Protein 4XIN (pdb70)

Organism: Mycobacterium avium (strain 104) (NCBI:txid243243)

Structure (mmCIF, N/CA/C/O backbone):
data_4XIN
#
_entry.id   4XIN
#
_cell.length_a   32.030
_cell.length_b   37.630
_cell.length_c   41.960
_cell.angle_alpha   110.120
_cell.angle_beta   95.970
_cell.angle_gamma   97.080
#
_symmetry.space_group_name_H-M   'P 1'
#
loop_
_entity.id
_entity.type
_entity.pdbx_description
1 polymer 'LpqH orthologue'
2 non-polymer 'SODIUM ION'
3 water water
#
loop_
_atom_site.group_PDB
_atom_site.id
_atom_site.type_symbol
_atom_site.label_atom_id
_atom_site.label_alt_id
_atom_site.label_comp_id
_atom_site.label_asym_id
_atom_site.label_entity_id
_atom_site.label_seq_id
_atom_site.pdbx_PDB_ins_code
_atom_site.Cartn_x
_atom_site.Cartn_y
_atom_site.Cartn_z
_atom_site.occupancy
_atom_site.B_iso_or_equiv
_atom_site.auth_seq_id
_atom_site.auth_comp_id
_atom_site.auth_asym_id
_atom_site.auth_atom_id
_atom_site.pdbx_PDB_model_num
ATOM 1 N N . ALA A 1 13 ? 1.719 -3.244 39.862 1.00 53.79 13 ALA A N 1
ATOM 2 C CA . ALA A 1 13 ? 1.508 -3.207 38.419 1.00 49.58 13 ALA A CA 1
ATOM 3 C C . ALA A 1 13 ? 0.795 -4.466 37.926 1.00 48.29 13 ALA A C 1
ATOM 4 O O . ALA A 1 13 ? 0.612 -4.655 36.723 1.00 48.39 13 ALA A O 1
ATOM 6 N N . GLN A 1 14 ? 0.397 -5.319 38.868 1.00 46.21 14 GLN A N 1
ATOM 7 C CA . GLN A 1 14 ? -0.390 -6.512 38.570 1.00 46.15 14 GLN A CA 1
ATOM 8 C C . GLN A 1 14 ? -1.878 -6.199 38.658 1.00 42.50 14 GLN A C 1
ATOM 9 O O . GLN A 1 14 ? -2.653 -6.612 37.800 1.00 45.26 14 GLN A O 1
ATOM 11 N N . LEU A 1 15 ? -2.273 -5.474 39.702 1.00 39.14 15 LEU A N 1
ATOM 12 C CA . LEU A 1 15 ? -3.648 -4.998 39.817 1.00 34.76 15 LEU A CA 1
ATOM 13 C C . LEU A 1 15 ? -3.964 -4.081 38.646 1.00 29.07 15 LEU A C 1
ATOM 14 O O . LEU A 1 15 ? -3.082 -3.405 38.144 1.00 27.83 15 LEU A O 1
ATOM 19 N N . SER A 1 16 ? -5.217 -4.034 38.210 1.00 26.63 16 SER A N 1
ATOM 20 C CA A SER A 1 16 ? -5.601 -3.144 37.118 0.63 24.87 16 SER A CA 1
ATOM 21 C CA B SER A 1 16 ? -5.561 -3.151 37.105 0.37 24.86 16 SER A CA 1
ATOM 22 C C . SER A 1 16 ? -5.353 -1.692 37.494 1.00 24.04 16 SER A C 1
ATOM 23 O O . SER A 1 16 ? -5.450 -1.324 38.662 1.00 27.35 16 SER A O 1
ATOM 28 N N . SER A 1 17 ? -5.028 -0.879 36.503 1.00 22.86 17 SER A N 1
ATOM 29 C CA A SER 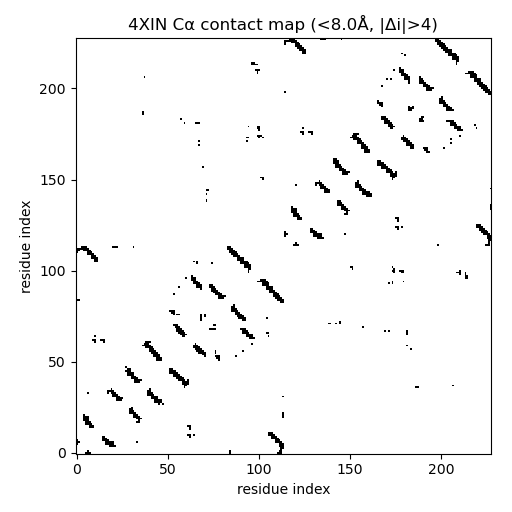A 1 17 ? -4.764 0.545 36.699 0.54 23.05 17 SER A CA 1
ATOM 30 C CA B SER A 1 17 ? -4.792 0.544 36.717 0.46 22.83 17 SER A CA 1
ATOM 31 C C . SER A 1 17 ? -3.784 0.812 37.836 1.00 24.36 17 SER A C 1
ATOM 32 O O . SER A 1 17 ? -4.017 1.648 38.721 1.00 26.07 17 SER A O 1
ATOM 37 N N . THR A 1 18 ? -2.661 0.102 37.796 1.00 16.92 18 THR A N 1
ATOM 38 C CA . THR A 1 18 ? -1.562 0.399 38.697 1.00 18.83 18 THR A CA 1
ATOM 39 C C . THR A 1 18 ? -0.269 0.291 37.918 1.00 15.44 18 THR A C 1
ATOM 40 O O . THR A 1 18 ? -0.205 -0.271 36.812 1.00 16.11 18 THR A O 1
ATOM 44 N N . ALA A 1 19 ? 0.781 0.863 38.498 1.00 14.81 19 ALA A N 1
ATOM 45 C CA . ALA A 1 19 ? 2.061 0.916 37.817 1.00 14.80 19 ALA A CA 1
ATOM 46 C C . ALA A 1 19 ? 3.180 1.009 38.817 1.00 16.09 19 ALA A C 1
ATOM 47 O O . ALA A 1 19 ? 3.014 1.526 39.911 1.00 16.75 19 ALA A O 1
ATOM 49 N N . SER A 1 20 ? 4.336 0.509 38.413 1.00 15.91 20 SER A N 1
ATOM 50 C CA A SER A 1 20 ? 5.572 0.768 39.141 0.56 17.69 20 SER A CA 1
ATOM 51 C CA B SER A 1 20 ? 5.579 0.756 39.132 0.44 17.71 20 SER A CA 1
ATOM 52 C C . SER A 1 20 ? 6.558 1.366 38.157 1.00 17.41 20 SER A C 1
ATOM 53 O O . SER A 1 20 ? 6.645 0.921 37.011 1.00 17.55 20 SER A O 1
ATOM 58 N N . VAL A 1 21 ? 7.269 2.405 38.587 1.00 14.02 21 VAL A N 1
ATOM 59 C CA . VAL A 1 21 ? 8.288 3.016 37.755 1.00 13.11 21 VAL A CA 1
ATOM 60 C C . VAL A 1 21 ? 9.581 3.012 38.545 1.00 16.67 21 VAL A C 1
ATOM 61 O O . VAL A 1 21 ? 9.632 3.509 39.685 1.00 16.54 21 VAL A O 1
ATOM 65 N N . THR A 1 22 ? 10.612 2.416 37.954 1.00 15.40 22 THR A N 1
ATOM 66 C CA . THR A 1 22 ? 11.966 2.387 38.509 1.00 15.20 22 THR A CA 1
ATOM 67 C C . THR A 1 22 ? 12.897 3.243 37.671 1.00 15.04 22 THR A C 1
ATOM 68 O O . THR A 1 22 ? 12.918 3.149 36.446 1.00 14.11 22 THR A O 1
ATOM 72 N N . VAL A 1 23 ? 13.631 4.130 38.322 1.00 15.03 23 VAL A N 1
ATOM 73 C CA . VAL A 1 23 ? 14.589 4.972 37.643 1.00 14.49 23 VAL A CA 1
ATOM 74 C C . VAL A 1 23 ? 15.912 4.879 38.385 1.00 18.84 23 VAL A C 1
ATOM 75 O O . VAL A 1 23 ? 15.980 5.194 39.575 1.00 17.60 23 VAL A O 1
ATOM 79 N N . ASP A 1 24 ? 16.961 4.445 37.690 1.00 16.05 24 ASP A N 1
ATOM 80 C CA . ASP A 1 24 ? 18.259 4.208 38.327 1.00 17.82 24 ASP A CA 1
ATOM 81 C C . ASP A 1 24 ? 18.126 3.508 39.692 1.00 20.21 24 ASP A C 1
ATOM 82 O O . ASP A 1 24 ? 18.731 3.914 40.692 1.00 21.69 24 ASP A O 1
ATOM 87 N N . GLY A 1 25 ? 17.303 2.465 39.730 1.00 19.92 25 GLY A N 1
ATOM 88 C CA . GLY A 1 25 ? 17.189 1.630 40.911 1.00 24.12 25 GLY A CA 1
ATOM 89 C C . GLY A 1 25 ? 16.227 2.111 41.985 1.00 25.71 25 GLY A C 1
ATOM 90 O O . GLY A 1 25 ? 16.044 1.444 43.008 1.00 31.37 25 GLY A O 1
ATOM 91 N N . LYS A 1 26 ? 15.617 3.270 41.777 1.00 21.44 26 LYS A N 1
ATOM 92 C CA . LYS A 1 26 ? 14.661 3.801 42.754 1.00 24.16 26 LYS A CA 1
ATOM 93 C C . LYS A 1 26 ? 13.226 3.673 42.250 1.00 21.10 26 LYS A C 1
ATOM 94 O O . LYS A 1 26 ? 12.921 4.112 41.136 1.00 19.21 26 LYS A O 1
ATOM 100 N N . ASP A 1 27 ? 12.340 3.093 43.060 1.00 22.68 27 ASP A N 1
ATOM 101 C CA . ASP A 1 27 ? 10.967 2.822 42.632 1.00 22.16 27 ASP A CA 1
ATOM 102 C C . ASP A 1 27 ? 9.917 3.781 43.183 1.00 24.06 27 ASP A C 1
ATOM 103 O O . ASP A 1 27 ? 10.011 4.245 44.323 1.00 25.35 27 ASP A O 1
ATOM 108 N N . ARG A 1 28 ? 8.909 4.047 42.351 1.00 20.47 28 ARG A N 1
ATOM 109 C CA . ARG A 1 28 ? 7.649 4.669 42.759 1.00 21.52 28 ARG A CA 1
ATOM 110 C C . ARG A 1 28 ? 6.492 3.771 42.304 1.00 18.76 28 ARG A C 1
ATOM 111 O O . ARG A 1 28 ? 6.508 3.268 41.174 1.00 17.39 28 ARG A O 1
ATOM 119 N N . ASN A 1 29 ? 5.511 3.562 43.175 1.00 24.37 29 ASN A N 1
ATOM 120 C CA . ASN A 1 29 ? 4.279 2.847 42.856 1.00 19.93 29 ASN A CA 1
ATOM 121 C C . ASN A 1 29 ? 3.132 3.819 42.680 1.00 19.97 29 ASN A C 1
ATOM 122 O O . ASN A 1 29 ? 3.070 4.844 43.385 1.00 24.14 29 ASN A O 1
ATOM 127 N N . PHE A 1 30 ? 2.243 3.510 41.747 1.00 20.21 30 PHE A N 1
ATOM 128 C CA . PHE A 1 30 ? 1.110 4.361 41.401 1.00 19.33 30 PHE A CA 1
ATOM 129 C C . PHE A 1 30 ? -0.190 3.591 41.351 1.00 19.53 30 PHE A C 1
ATOM 130 O O . PHE A 1 30 ? -0.254 2.524 40.738 1.00 19.23 30 PHE A O 1
ATOM 138 N N . HIS A 1 31 ? -1.230 4.175 41.937 1.00 25.29 31 HIS A N 1
ATOM 139 C CA . HIS A 1 31 ? -2.592 3.695 41.767 1.00 26.20 31 HIS A CA 1
ATOM 140 C C . HIS A 1 31 ? -3.346 4.583 40.785 1.00 27.36 31 HIS A C 1
ATOM 141 O O . HIS A 1 31 ? -4.516 4.340 40.487 1.00 33.66 31 HIS A O 1
ATOM 148 N N . ILE A 1 32 ? -2.678 5.618 40.295 1.00 24.44 32 ILE A N 1
ATOM 149 C CA . ILE A 1 32 ? -3.301 6.568 39.381 1.00 24.64 32 ILE A CA 1
ATOM 150 C C . ILE A 1 32 ? -2.720 6.333 37.988 1.00 22.46 32 ILE A C 1
ATOM 151 O O . ILE A 1 32 ? -1.567 6.681 37.699 1.00 21.28 32 ILE A O 1
ATOM 156 N N . VAL A 1 33 ? -3.524 5.697 37.142 1.00 23.42 33 VAL A N 1
ATOM 157 C CA . VAL A 1 33 ? -3.127 5.300 35.795 1.00 21.18 33 VAL A CA 1
ATOM 158 C C . VAL A 1 33 ? -4.317 5.491 34.868 1.00 22.51 33 VAL A C 1
ATOM 159 O O . VAL A 1 33 ? -5.425 5.044 35.186 1.00 24.17 33 VAL A O 1
ATOM 163 N N . THR A 1 34 ? -4.099 6.140 33.731 1.00 22.42 34 THR A N 1
ATOM 164 C CA . THR A 1 34 ? -5.125 6.247 32.702 1.00 24.04 34 THR A CA 1
ATOM 165 C C . THR A 1 34 ? -4.528 5.921 31.338 1.00 23.44 34 THR A C 1
ATOM 166 O O . THR A 1 34 ? -3.506 6.487 30.944 1.00 22.79 34 THR A O 1
ATOM 170 N N . CYS A 1 35 ? -5.128 4.970 30.636 1.00 24.35 35 CYS A N 1
ATOM 171 C CA . CYS A 1 35 ? -4.745 4.661 29.267 1.00 24.54 35 CYS A CA 1
ATOM 172 C C . CYS A 1 35 ? -5.793 5.159 28.305 1.00 27.10 35 CYS A C 1
ATOM 173 O O . CYS A 1 35 ? -6.994 5.034 28.561 1.00 28.78 35 CYS A O 1
ATOM 176 N N . ARG A 1 36 ? -5.360 5.735 27.195 1.00 28.05 36 ARG A N 1
ATOM 177 C CA . ARG A 1 36 ? -6.312 6.256 26.215 1.00 31.12 36 ARG A CA 1
ATOM 178 C C . ARG A 1 36 ? -5.908 5.779 24.830 1.00 32.38 36 ARG A C 1
ATOM 179 O O . ARG A 1 36 ? -4.752 5.416 24.602 1.00 31.11 36 ARG A O 1
ATOM 187 N N . GLN A 1 37 ? -6.861 5.769 23.912 1.00 35.54 37 GLN A N 1
ATOM 188 C CA . GLN A 1 37 ? -6.583 5.440 22.526 1.00 37.59 37 GLN A CA 1
ATOM 189 C C . GLN A 1 37 ? -6.693 6.690 21.659 1.00 47.30 37 GLN A C 1
ATOM 190 O O . GLN A 1 37 ? -7.759 6.997 21.138 1.00 52.13 37 GLN A O 1
ATOM 196 N N . LEU A 1 38 ? -5.593 7.424 21.535 1.00 48.66 38 LEU A N 1
ATOM 197 C CA . LEU A 1 38 ? -5.526 8.560 20.626 1.00 56.06 38 LEU A CA 1
ATOM 198 C C . LEU A 1 38 ? -4.904 8.095 19.317 1.00 63.08 38 LEU A C 1
ATOM 199 O O . LEU A 1 38 ? -3.690 8.210 19.136 1.00 63.53 38 LEU A O 1
ATOM 201 N N . GLU A 1 39 ? -5.742 7.558 18.427 1.00 58.12 39 GLU A N 1
ATOM 202 C CA . GLU A 1 39 ? -5.298 6.919 17.185 1.00 60.40 39 GLU A CA 1
ATOM 203 C C . GLU A 1 39 ? -4.195 7.707 16.487 1.00 60.21 39 GLU A C 1
ATOM 204 O O . GLU A 1 39 ? -4.279 8.931 16.382 1.00 63.65 39 GLU A O 1
ATOM 206 N N . TRP A 1 40 ? -3.159 7.010 16.020 1.00 54.98 40 TRP A N 1
ATOM 207 C CA . TRP A 1 40 ? -3.085 5.551 16.085 1.00 49.95 40 TRP A CA 1
ATOM 208 C C . TRP A 1 40 ? -2.239 5.045 17.256 1.00 44.06 40 TRP A C 1
ATOM 209 O O . TRP A 1 40 ? -1.675 3.946 17.196 1.00 42.86 40 TRP A O 1
ATOM 211 N N . ARG A 1 41 ? -2.164 5.839 18.320 1.00 38.98 41 ARG A N 1
ATOM 212 C CA . ARG A 1 41 ? -1.303 5.517 19.445 1.00 34.77 41 ARG A CA 1
ATOM 213 C C . ARG A 1 41 ? -2.092 5.154 20.698 1.00 32.54 41 ARG A C 1
ATOM 214 O O . ARG A 1 41 ? -3.204 5.646 20.911 1.00 33.36 41 ARG A O 1
ATOM 216 N N . ARG A 1 42 ? -1.512 4.275 21.508 1.00 26.74 42 ARG A N 1
ATOM 217 C CA . ARG A 1 42 ? -1.984 4.019 22.854 1.00 25.47 42 ARG A CA 1
ATOM 218 C C . ARG A 1 42 ? -1.183 4.913 23.796 1.00 23.31 42 ARG A C 1
ATOM 219 O O . ARG A 1 42 ? 0.052 4.853 23.813 1.00 21.71 42 ARG A O 1
ATOM 227 N N . MET A 1 43 ? -1.879 5.752 24.552 1.00 23.56 43 MET A N 1
ATOM 228 C CA . MET A 1 43 ? -1.239 6.687 25.461 1.00 21.91 43 MET A CA 1
ATOM 229 C C . MET A 1 43 ? -1.438 6.219 26.885 1.00 20.80 43 MET A C 1
ATOM 230 O O . MET A 1 43 ? -2.579 6.033 27.321 1.00 22.84 43 MET A O 1
ATOM 235 N N . ILE A 1 44 ? -0.339 6.007 27.592 1.00 18.61 44 ILE A N 1
ATOM 236 C CA . ILE A 1 44 ? -0.376 5.562 28.969 1.00 17.72 44 ILE A CA 1
ATOM 237 C C . ILE A 1 44 ? 0.090 6.703 29.855 1.00 16.73 44 ILE A C 1
ATOM 238 O O . ILE A 1 44 ? 1.245 7.141 29.736 1.00 15.25 44 ILE A O 1
ATOM 243 N N . ASP A 1 45 ? -0.791 7.196 30.718 1.00 17.84 45 ASP A N 1
ATOM 244 C CA . ASP A 1 45 ? -0.461 8.293 31.613 1.00 17.34 45 ASP A CA 1
ATOM 245 C C . ASP A 1 45 ? -0.425 7.797 33.042 1.00 17.90 45 ASP A C 1
ATOM 246 O O . ASP A 1 45 ? -1.440 7.371 33.586 1.00 18.91 45 ASP A O 1
ATOM 251 N N . ILE A 1 46 ? 0.739 7.843 33.656 1.00 15.08 46 ILE A N 1
ATOM 252 C CA . ILE A 1 46 ? 0.924 7.343 35.020 1.00 14.85 46 ILE A CA 1
ATOM 253 C C . ILE A 1 46 ? 1.136 8.509 35.949 1.00 16.18 46 ILE A C 1
ATOM 254 O O . ILE A 1 46 ? 1.955 9.375 35.668 1.00 15.14 46 ILE A O 1
ATOM 259 N N . GLY A 1 47 ? 0.427 8.555 37.065 1.00 17.07 47 GLY A N 1
ATOM 260 C CA . GLY A 1 47 ? 0.568 9.685 37.960 1.00 18.02 47 GLY A CA 1
ATOM 261 C C . GLY A 1 47 ? -0.105 10.969 37.479 1.00 20.27 47 GLY A C 1
ATOM 262 O O . GLY A 1 47 ? -1.224 10.961 36.962 1.00 23.77 47 GLY A O 1
ATOM 263 N N . ALA A 1 48 ? 0.590 12.087 37.672 1.00 21.32 48 ALA A N 1
ATOM 264 C CA . ALA A 1 48 ? 0.078 13.415 37.345 1.00 27.23 48 ALA A CA 1
ATOM 265 C C . ALA A 1 48 ? 1.071 14.164 36.454 1.00 22.07 48 ALA A C 1
ATOM 266 O O . ALA A 1 48 ? 2.235 13.751 36.325 1.00 21.96 48 ALA A O 1
ATOM 268 N N . ASP A 1 49 ? 0.619 15.268 35.857 1.00 26.55 49 ASP A N 1
ATOM 269 C CA . ASP A 1 49 ? 1.485 16.103 35.012 1.00 28.52 49 ASP A CA 1
ATOM 270 C C . ASP A 1 49 ? 2.718 16.556 35.778 1.00 27.30 49 ASP A C 1
ATOM 271 O O . ASP A 1 49 ? 3.821 16.608 35.225 1.00 28.49 49 ASP A O 1
ATOM 276 N N . PHE A 1 50 ? 2.517 16.855 37.057 1.00 24.17 50 PHE A N 1
ATOM 277 C CA . PHE A 1 50 ? 3.574 17.375 37.925 1.00 24.09 50 PHE A CA 1
ATOM 278 C C . PHE A 1 50 ? 4.611 16.311 38.275 1.00 21.78 50 PHE A C 1
ATOM 279 O O . PHE A 1 50 ? 5.787 16.625 38.497 1.00 23.65 50 PHE A O 1
ATOM 287 N N . SER A 1 51 ? 4.160 15.064 38.346 1.00 20.58 51 SER A N 1
ATOM 288 C CA . SER A 1 51 ? 4.993 13.941 38.763 1.00 19.05 51 SER A CA 1
ATOM 289 C C . SER A 1 51 ? 4.385 12.640 38.259 1.00 17.94 51 SER A C 1
ATOM 290 O O . SER A 1 51 ? 3.365 12.165 38.765 1.00 18.88 51 SER A O 1
ATOM 293 N N . GLY A 1 52 ? 5.021 12.064 37.251 1.00 16.31 52 GLY A N 1
ATOM 294 C CA . GLY A 1 52 ? 4.454 10.893 36.610 1.00 15.38 52 GLY A CA 1
ATOM 295 C C . GLY A 1 52 ? 5.240 10.512 35.382 1.00 13.92 52 GLY A C 1
ATOM 296 O O . GLY A 1 52 ? 6.369 10.986 35.173 1.00 13.70 52 GLY A O 1
ATOM 297 N N . ALA A 1 53 ? 4.654 9.656 34.566 1.00 13.30 53 ALA A N 1
ATOM 298 C CA . ALA A 1 53 ? 5.272 9.232 33.308 1.00 12.50 53 ALA A CA 1
ATOM 299 C C . ALA A 1 53 ? 4.217 9.075 32.245 1.00 15.32 53 ALA A C 1
ATOM 300 O O . ALA A 1 53 ? 3.123 8.579 32.521 1.00 16.49 53 ALA A O 1
ATOM 302 N N . LYS A 1 54 ? 4.541 9.489 31.034 1.00 12.81 54 LYS A N 1
ATOM 303 C CA . LYS A 1 54 ? 3.659 9.377 29.889 1.00 13.89 54 LYS A CA 1
ATOM 304 C C . LYS A 1 54 ? 4.369 8.603 28.804 1.00 13.37 54 LYS A C 1
ATOM 305 O O . LYS A 1 54 ? 5.464 8.977 28.405 1.00 13.67 54 LYS A O 1
ATOM 311 N N . VAL A 1 55 ? 3.738 7.537 28.336 1.00 13.05 55 VAL A N 1
ATOM 312 C CA . VAL A 1 55 ? 4.279 6.660 27.298 1.00 14.80 55 VAL A CA 1
ATOM 313 C C . VAL A 1 55 ? 3.326 6.610 26.114 1.00 15.13 55 VAL A C 1
ATOM 314 O O . VAL A 1 55 ? 2.126 6.490 26.306 1.00 16.99 55 VAL A O 1
ATOM 318 N N . ALA A 1 56 ? 3.845 6.744 24.902 1.00 13.97 56 ALA A N 1
ATOM 319 C CA . ALA A 1 56 ? 3.080 6.586 23.675 1.00 17.94 56 ALA A CA 1
ATOM 320 C C . ALA A 1 56 ? 3.562 5.327 22.981 1.00 17.17 56 ALA A C 1
ATOM 321 O O . ALA A 1 56 ? 4.764 5.168 22.730 1.00 17.12 56 ALA A O 1
ATOM 323 N N . VAL A 1 57 ? 2.619 4.432 22.698 1.00 16.61 57 VAL A N 1
ATOM 324 C CA . VAL A 1 57 ? 2.895 3.143 22.102 1.00 18.78 57 VAL A CA 1
ATOM 325 C C . VAL A 1 57 ? 2.179 3.016 20.764 1.00 18.81 57 VAL A C 1
ATOM 326 O O . VAL A 1 57 ? 1.003 3.360 20.641 1.00 19.26 57 VAL A O 1
ATOM 330 N N . ASP A 1 58 ? 2.893 2.522 19.758 1.00 22.95 58 ASP A N 1
ATOM 331 C CA . ASP A 1 58 ? 2.271 2.162 18.489 1.00 25.40 58 ASP A CA 1
ATOM 332 C C . ASP A 1 58 ? 1.992 0.673 18.545 1.00 21.09 58 ASP A C 1
ATOM 333 O O . ASP A 1 58 ? 2.897 -0.148 18.391 1.00 24.47 58 ASP A O 1
ATOM 338 N N . GLU A 1 59 ? 0.748 0.324 18.840 1.00 28.59 59 GLU A N 1
ATOM 339 C CA . GLU A 1 59 ? 0.382 -1.080 18.989 1.00 32.93 59 GLU A CA 1
ATOM 340 C C . GLU A 1 59 ? 0.205 -1.790 17.664 1.00 39.95 59 GLU A C 1
ATOM 341 O O . GLU A 1 59 ? 0.131 -3.017 17.631 1.00 40.77 59 GLU A O 1
ATOM 347 N N . ASN A 1 60 ? 0.132 -1.038 16.571 1.00 37.68 60 ASN A N 1
ATOM 348 C CA A ASN A 1 60 ? -0.140 -1.629 15.273 0.60 40.44 60 ASN A CA 1
ATOM 349 C CA B ASN A 1 60 ? -0.142 -1.664 15.280 0.40 40.52 60 ASN A CA 1
ATOM 350 C C . ASN A 1 60 ? 1.136 -2.040 14.536 1.00 40.23 60 ASN A C 1
ATOM 351 O O . ASN A 1 60 ? 1.082 -2.614 13.439 1.00 43.99 60 ASN A O 1
ATOM 360 N N . ALA A 1 61 ? 2.278 -1.745 15.148 1.00 40.12 61 ALA A N 1
ATOM 361 C CA . ALA A 1 61 ? 3.566 -2.199 14.644 1.00 38.22 61 ALA A CA 1
ATOM 362 C C . ALA A 1 61 ? 3.844 -3.593 15.202 1.00 36.31 61 ALA A C 1
ATOM 363 O O . ALA A 1 61 ? 3.363 -3.939 16.288 1.00 37.44 61 ALA A O 1
ATOM 365 N N . GLN A 1 62 ? 4.617 -4.391 14.471 1.00 37.86 62 GLN A N 1
ATOM 366 C CA . GLN A 1 62 ? 4.960 -5.738 14.918 1.00 40.08 62 GLN A CA 1
ATOM 367 C C . GLN A 1 62 ? 6.475 -5.965 14.873 1.00 39.70 62 GLN A C 1
ATOM 368 O O . GLN A 1 62 ? 7.063 -6.008 13.799 1.00 39.47 62 GLN A O 1
ATOM 370 N N . PRO A 1 63 ? 7.116 -6.110 16.042 1.00 38.20 63 PRO A N 1
ATOM 371 C CA . PRO A 1 63 ? 6.540 -6.025 17.387 1.00 36.61 63 PRO A CA 1
ATOM 372 C C . PRO A 1 63 ? 6.166 -4.580 17.725 1.00 33.09 63 PRO A C 1
ATOM 373 O O . PRO A 1 63 ? 6.695 -3.670 17.079 1.00 33.85 63 PRO A O 1
ATOM 377 N N . PRO A 1 64 ? 5.278 -4.368 18.719 1.00 31.24 64 PRO A N 1
ATOM 378 C CA . PRO A 1 64 ? 4.850 -3.009 19.084 1.00 30.68 64 PRO A CA 1
ATOM 379 C C . PRO A 1 64 ? 6.029 -2.112 19.413 1.00 30.56 64 PRO A C 1
ATOM 380 O O . PRO A 1 64 ? 7.048 -2.596 19.914 1.00 27.70 64 PRO A O 1
ATOM 384 N N . VAL A 1 65 ? 5.883 -0.817 19.153 1.00 24.15 65 VAL A N 1
ATOM 385 C CA . VAL A 1 65 ? 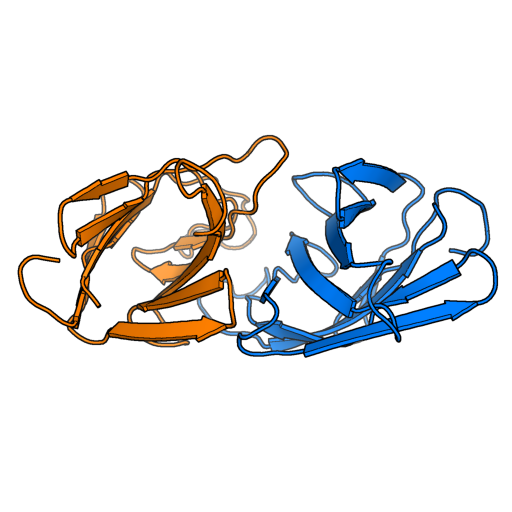7.007 0.100 19.243 1.00 22.53 65 VAL A CA 1
ATOM 386 C C . VAL A 1 65 ? 6.668 1.227 20.209 1.00 20.63 65 VAL A C 1
ATOM 387 O O . VAL A 1 65 ? 5.538 1.701 20.239 1.00 22.04 65 VAL A O 1
ATOM 391 N N . VAL A 1 66 ? 7.637 1.626 21.030 1.00 18.89 66 VAL A N 1
ATOM 392 C CA . VAL A 1 66 ? 7.455 2.770 21.911 1.00 17.26 66 VAL A CA 1
ATOM 393 C C . VAL A 1 66 ? 7.871 4.022 21.156 1.00 18.09 66 VAL A C 1
ATOM 394 O O . VAL A 1 66 ? 9.003 4.124 20.688 1.00 19.26 66 VAL A O 1
ATOM 398 N N . GLU A 1 67 ? 6.941 4.958 21.010 1.00 17.38 67 GLU A N 1
ATOM 399 C CA . GLU A 1 67 ? 7.200 6.174 20.259 1.00 17.74 67 GLU A CA 1
ATOM 400 C C . GLU A 1 67 ? 7.809 7.251 21.135 1.00 16.12 67 GLU A C 1
ATOM 401 O O . GLU A 1 67 ? 8.667 8.002 20.686 1.00 16.38 67 GLU A O 1
ATOM 407 N N . SER A 1 68 ? 7.404 7.302 22.400 1.00 14.96 68 SER A N 1
ATOM 408 C CA . SER A 1 68 ? 7.960 8.288 23.310 1.00 14.54 68 SER A CA 1
ATOM 409 C C . SER A 1 68 ? 7.793 7.928 24.774 1.00 12.55 68 SER A C 1
ATOM 410 O O . SER A 1 68 ? 6.874 7.206 25.129 1.00 13.45 68 SER A O 1
ATOM 413 N N . VAL A 1 69 ? 8.674 8.471 25.614 1.00 11.38 69 VAL A N 1
ATOM 414 C CA . VAL A 1 69 ? 8.590 8.326 27.067 1.00 10.55 69 VAL A CA 1
ATOM 415 C C . VAL A 1 69 ? 8.959 9.645 27.702 1.00 12.87 69 VAL A C 1
ATOM 416 O O . VAL A 1 69 ? 10.029 10.163 27.410 1.00 13.06 69 VAL A O 1
ATOM 420 N N . HIS A 1 70 ? 8.070 10.201 28.508 1.00 11.13 70 HIS A N 1
ATOM 421 C CA . HIS A 1 70 ? 8.356 11.443 29.240 1.00 9.76 70 HIS A CA 1
ATOM 422 C C . HIS A 1 70 ? 8.203 11.123 30.709 1.00 11.83 70 HIS A C 1
ATOM 423 O O . HIS A 1 70 ? 7.109 10.839 31.152 1.00 12.17 70 HIS A O 1
ATOM 430 N N . ILE A 1 71 ? 9.316 11.123 31.434 1.00 11.92 71 ILE A N 1
ATOM 431 C CA . ILE A 1 71 ? 9.318 10.949 32.884 1.00 10.57 71 ILE A CA 1
ATOM 432 C C . ILE A 1 71 ? 9.460 12.313 33.548 1.00 11.55 71 ILE A C 1
ATOM 433 O O . ILE A 1 71 ? 10.365 13.064 33.203 1.00 11.97 71 ILE A O 1
ATOM 438 N N . GLN A 1 72 ? 8.564 12.658 34.459 1.00 12.22 72 GLN A N 1
ATOM 439 C CA . GLN A 1 72 ? 8.591 13.988 35.061 1.00 11.68 72 GLN A CA 1
ATOM 440 C C . GLN A 1 72 ? 8.617 13.874 36.576 1.00 13.18 72 GLN A C 1
ATOM 441 O O . GLN A 1 72 ? 7.686 13.334 37.168 1.00 14.98 72 GLN A O 1
ATOM 447 N N . ASN A 1 73 ? 9.677 14.393 37.201 1.00 13.37 73 ASN A N 1
ATOM 448 C CA . ASN A 1 73 ? 9.803 14.416 38.669 1.00 15.42 73 ASN A CA 1
ATO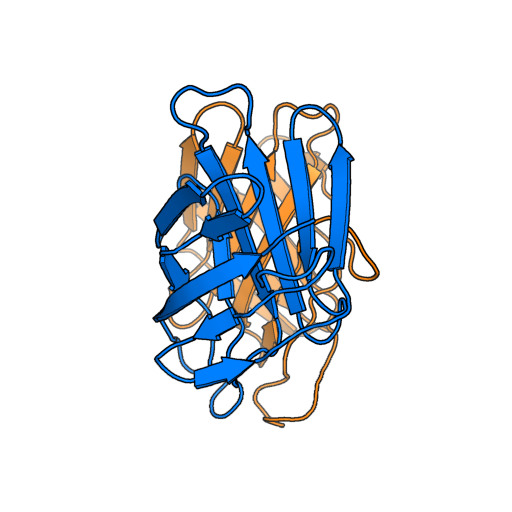M 449 C C . ASN A 1 73 ? 9.449 13.090 39.329 1.00 18.93 73 ASN A C 1
ATOM 450 O O . ASN A 1 73 ? 8.578 13.023 40.207 1.00 20.22 73 ASN A O 1
ATOM 455 N N . LEU A 1 74 ? 10.137 12.045 38.909 1.00 15.03 74 LEU A N 1
ATOM 456 C CA . LEU A 1 74 ? 9.889 10.700 39.374 1.00 14.87 74 LEU A CA 1
ATOM 457 C C . LEU A 1 74 ? 11.193 10.057 39.808 1.00 14.52 74 LEU A C 1
ATOM 458 O O . LEU A 1 74 ? 12.119 9.938 39.010 1.00 15.39 74 LEU A O 1
ATOM 463 N N . SER A 1 75 ? 11.251 9.647 41.073 1.00 16.36 75 SER A N 1
ATOM 464 C CA . SER A 1 75 ? 12.479 9.130 41.694 1.00 17.46 75 SER A CA 1
ATOM 465 C C . SER A 1 75 ? 13.645 10.086 41.447 1.00 18.39 75 SER A C 1
ATOM 466 O O . SER A 1 75 ? 14.791 9.670 41.240 1.00 21.24 75 SER A O 1
ATOM 469 N N . GLY A 1 76 ? 13.346 11.375 41.496 1.00 15.89 76 GLY A N 1
ATOM 470 C CA . GLY A 1 76 ? 14.372 12.406 41.437 1.00 15.39 76 GLY A CA 1
ATOM 471 C C . GLY A 1 76 ? 14.901 12.640 40.039 1.00 14.25 76 GLY A C 1
ATOM 472 O O . GLY A 1 76 ? 15.984 13.205 39.877 1.00 16.90 76 GLY A O 1
ATOM 473 N N . PHE A 1 77 ? 14.132 12.262 39.029 1.00 14.14 77 PHE A N 1
ATOM 474 C CA . PHE A 1 77 ? 14.577 12.371 37.660 1.00 11.95 77 PHE A CA 1
ATOM 475 C C . PHE A 1 77 ? 13.464 12.894 36.758 1.00 11.61 77 PHE A C 1
ATOM 476 O O . PHE A 1 77 ? 12.287 12.568 36.961 1.00 13.18 77 PHE A O 1
ATOM 484 N N . SER A 1 78 ? 13.847 13.653 35.734 1.00 10.69 78 SER A N 1
ATOM 485 C CA . SER A 1 78 ? 12.954 13.981 34.631 1.00 11.23 78 SER A CA 1
ATOM 486 C C . SER A 1 78 ? 13.713 13.677 33.364 1.00 11.74 78 SER A C 1
ATOM 487 O O . SER A 1 78 ? 14.878 14.059 33.237 1.00 11.79 78 SER A O 1
ATOM 490 N N . GLY A 1 79 ? 13.070 12.991 32.433 1.00 10.67 79 GLY A N 1
ATOM 491 C CA . GLY A 1 79 ? 13.729 12.676 31.183 1.00 11.96 79 GLY A CA 1
ATOM 492 C C . GLY A 1 79 ? 12.782 12.593 30.009 1.00 10.03 79 GLY A C 1
ATOM 493 O O . GLY A 1 79 ? 11.572 12.426 30.185 1.00 11.50 79 GLY A O 1
ATOM 494 N N . MET A 1 80 ? 13.336 12.631 28.806 1.00 9.55 80 MET A N 1
ATOM 495 C CA . MET A 1 80 ? 12.549 12.710 27.587 1.00 12.81 80 MET A CA 1
ATOM 496 C C . MET A 1 80 ? 13.170 11.820 26.544 1.00 11.39 80 MET A C 1
ATOM 497 O O . MET A 1 80 ? 14.322 12.017 26.193 1.00 12.51 80 MET A O 1
ATOM 502 N N . TYR A 1 81 ? 12.402 10.847 26.043 1.00 11.67 81 TYR A N 1
ATOM 503 C CA . TYR A 1 81 ? 12.836 9.993 24.941 1.00 13.61 81 TYR A CA 1
ATOM 504 C C . TYR A 1 81 ? 11.838 10.129 23.792 1.00 13.44 81 TYR A C 1
ATOM 505 O O . TYR A 1 81 ? 10.628 10.050 24.026 1.00 13.50 81 TYR A O 1
ATOM 514 N N . SER A 1 82 ? 12.331 10.325 22.575 1.00 13.35 82 SER A N 1
ATOM 515 C CA . SER A 1 82 ? 11.551 10.279 21.340 1.00 17.37 82 SER A CA 1
ATOM 516 C C . SER A 1 82 ? 12.185 9.273 20.410 1.00 15.53 82 SER A C 1
ATOM 517 O O . SER A 1 82 ? 13.401 9.324 20.219 1.00 18.47 82 SER A O 1
ATOM 520 N N . ARG A 1 83 ? 11.395 8.383 19.816 1.00 17.20 83 ARG A N 1
ATOM 521 C CA . ARG A 1 83 ? 11.954 7.435 18.859 1.00 20.43 83 ARG A CA 1
ATOM 522 C C . ARG A 1 83 ? 12.640 8.199 17.726 1.00 19.88 83 ARG A C 1
ATOM 523 O O . ARG A 1 83 ? 12.047 9.082 17.108 1.00 22.20 83 ARG A O 1
ATOM 531 N N . GLY A 1 84 ? 13.896 7.844 17.475 1.00 19.28 84 GLY A N 1
ATOM 532 C CA . GLY A 1 84 ? 14.721 8.553 16.509 1.00 21.43 84 GLY A CA 1
ATOM 533 C C . GLY A 1 84 ? 15.758 9.418 17.201 1.00 21.30 84 GLY A C 1
ATOM 534 O O . GLY A 1 84 ? 16.705 9.905 16.582 1.00 25.76 84 GLY A O 1
ATOM 535 N N . GLY A 1 85 ? 15.583 9.613 18.502 1.00 18.06 85 GLY A N 1
ATOM 536 C CA . GLY A 1 85 ? 16.500 10.428 19.277 1.00 18.81 85 GLY A CA 1
ATOM 537 C C . GLY A 1 85 ? 17.437 9.597 20.132 1.00 18.92 85 GLY A C 1
ATOM 538 O O . GLY A 1 85 ? 17.490 8.375 19.998 1.00 19.88 85 GLY A O 1
ATOM 539 N N . SER A 1 86 ? 18.177 10.278 21.001 1.00 13.33 86 SER A N 1
ATOM 540 C CA A SER A 1 86 ? 19.072 9.631 21.940 0.49 14.68 86 SER A CA 1
ATOM 541 C CA B SER A 1 86 ? 19.066 9.632 21.955 0.33 15.06 86 SER A CA 1
ATOM 542 C CA C SER A 1 86 ? 19.067 9.613 21.945 0.18 15.48 86 SER A CA 1
ATOM 543 C C . SER A 1 86 ? 18.274 8.834 22.984 1.00 13.77 86 SER A C 1
ATOM 544 O O . SER A 1 86 ? 17.132 9.179 23.299 1.00 17.38 86 SER A O 1
ATOM 551 N N . GLY A 1 87 ? 18.869 7.773 23.511 1.00 14.17 87 GLY A N 1
ATOM 552 C CA . GLY A 1 87 ? 18.187 6.939 24.489 1.00 14.29 87 GLY A CA 1
ATOM 553 C C . GLY A 1 87 ? 17.542 5.740 23.801 1.00 13.85 87 GLY A C 1
ATOM 554 O O . GLY A 1 87 ? 17.834 5.430 22.632 1.00 17.51 87 GLY A O 1
ATOM 555 N N . SER A 1 88 ? 16.654 5.067 24.517 1.00 14.24 88 SER A N 1
ATOM 556 C CA . SER A 1 88 ? 15.974 3.906 23.947 1.00 13.18 88 SER A CA 1
ATOM 557 C C . SER A 1 88 ? 14.727 3.584 24.742 1.00 12.95 88 SER A C 1
ATOM 558 O O . SER A 1 88 ? 14.579 3.976 25.890 1.00 13.31 88 SER A O 1
ATOM 561 N N . ALA A 1 89 ? 13.828 2.823 24.137 1.00 13.91 89 ALA A N 1
ATOM 562 C CA . ALA A 1 89 ? 12.678 2.313 24.863 1.00 12.51 89 ALA A CA 1
ATOM 563 C C . ALA A 1 89 ? 12.142 1.097 24.124 1.00 14.36 89 ALA A C 1
ATOM 564 O O . ALA A 1 89 ? 11.866 1.156 22.929 1.00 16.62 89 ALA A O 1
ATOM 566 N N . ASP A 1 90 ? 12.067 -0.011 24.852 1.00 12.76 90 ASP A N 1
ATOM 567 C CA . ASP A 1 90 ? 11.624 -1.309 24.350 1.00 14.26 90 ASP A CA 1
ATOM 568 C C . ASP A 1 90 ? 10.431 -1.718 25.168 1.00 13.45 90 ASP A C 1
ATOM 569 O O . ASP A 1 90 ? 10.34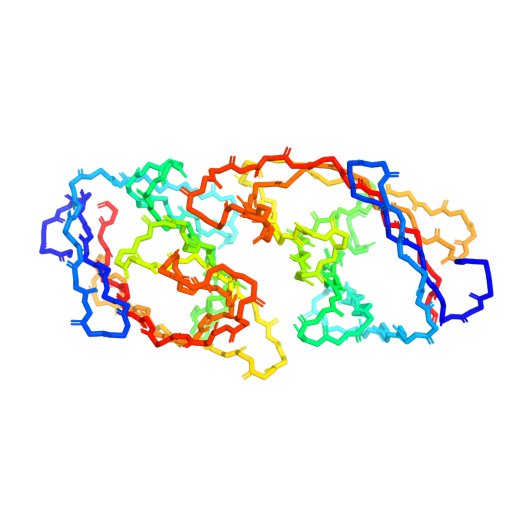7 -1.377 26.352 1.00 13.76 90 ASP A O 1
ATOM 574 N N . MET A 1 91 ? 9.509 -2.462 24.585 1.00 13.97 91 MET A N 1
ATOM 575 C CA . MET A 1 91 ? 8.398 -2.915 25.388 1.00 14.02 91 MET A CA 1
ATOM 576 C C . MET A 1 91 ? 8.090 -4.388 25.189 1.00 14.90 91 MET A C 1
ATOM 577 O O . MET A 1 91 ? 8.490 -5.021 24.207 1.00 17.78 91 MET A O 1
ATOM 582 N N . SER A 1 92 ? 7.406 -4.933 26.180 1.00 14.72 92 SER A N 1
ATOM 583 C CA . SER A 1 92 ? 6.899 -6.299 26.105 1.00 15.90 92 SER A CA 1
ATOM 584 C C . SER A 1 92 ? 5.559 -6.333 26.817 1.00 15.44 92 SER A C 1
ATOM 585 O O . SER A 1 92 ? 5.272 -5.466 27.617 1.00 15.92 92 SER A O 1
ATOM 588 N N . MET A 1 93 ? 4.752 -7.350 26.528 1.00 17.71 93 MET A N 1
ATOM 589 C CA . MET A 1 93 ? 3.491 -7.602 27.232 1.00 21.57 93 MET A CA 1
ATOM 590 C C . MET A 1 93 ? 3.577 -8.905 28.011 1.00 21.15 93 MET A C 1
ATOM 591 O O . MET A 1 93 ? 4.113 -9.901 27.521 1.00 23.07 93 MET A O 1
ATOM 596 N N . THR A 1 94 ? 3.062 -8.894 29.226 1.00 16.95 94 THR A N 1
ATOM 597 C CA . THR A 1 94 ? 2.849 -10.109 30.012 1.00 19.59 94 THR A CA 1
ATOM 598 C C . THR A 1 94 ? 1.368 -10.115 30.344 1.00 18.05 94 THR A C 1
ATOM 599 O O . THR A 1 94 ? 0.938 -9.491 31.308 1.00 18.08 94 THR A O 1
ATOM 603 N N . GLY A 1 95 ? 0.581 -10.829 29.542 1.00 18.83 95 GLY A N 1
ATOM 604 C CA . GLY A 1 95 ? -0.870 -10.657 29.617 1.00 19.09 95 GLY A CA 1
ATOM 605 C C . GLY A 1 95 ? -1.214 -9.194 29.368 1.00 18.42 95 GLY A C 1
ATOM 606 O O . GLY A 1 95 ? -0.791 -8.608 28.358 1.00 19.42 95 GLY A O 1
ATOM 607 N N . ASP A 1 96 ? -1.934 -8.577 30.309 1.00 18.55 96 ASP A N 1
ATOM 608 C CA . ASP A 1 96 ? -2.305 -7.157 30.199 1.00 18.60 96 ASP A CA 1
ATOM 609 C C . ASP A 1 96 ? -1.192 -6.201 30.575 1.00 17.61 96 ASP A C 1
ATOM 610 O O . ASP A 1 96 ? -1.322 -4.983 30.407 1.00 18.41 96 ASP A O 1
ATOM 615 N N . LYS A 1 97 ? -0.123 -6.740 31.145 1.00 17.86 97 LYS A N 1
ATOM 616 C CA . LYS A 1 97 ? 0.895 -5.898 31.769 1.00 16.88 97 LYS A CA 1
ATOM 617 C C . LYS A 1 97 ? 1.934 -5.425 30.757 1.00 15.62 97 LYS A C 1
ATOM 618 O O . LYS A 1 97 ? 2.613 -6.240 30.143 1.00 15.39 97 LYS A O 1
ATOM 624 N N . PHE A 1 98 ? 2.043 -4.113 30.568 1.00 15.10 98 PHE A N 1
ATOM 625 C CA . PHE A 1 98 ? 3.119 -3.551 29.764 1.00 14.68 98 PHE A CA 1
ATOM 626 C C . PHE A 1 98 ? 4.369 -3.451 30.601 1.00 15.34 98 PHE A C 1
ATOM 627 O O . PHE A 1 98 ? 4.335 -2.994 31.767 1.00 14.80 98 PHE A O 1
ATOM 635 N N . THR A 1 99 ? 5.487 -3.807 30.007 1.00 13.10 99 THR A N 1
ATOM 636 C CA . THR A 1 99 ? 6.771 -3.363 30.522 1.00 12.37 99 THR A CA 1
ATOM 637 C C . THR A 1 99 ? 7.513 -2.543 29.484 1.00 13.95 99 THR A C 1
ATOM 638 O O . THR A 1 99 ? 7.682 -2.980 28.357 1.00 15.32 99 THR A O 1
ATOM 642 N N . ILE A 1 100 ? 7.912 -1.333 29.857 1.00 12.45 100 ILE A N 1
ATOM 643 C CA . ILE A 1 100 ? 8.645 -0.457 28.963 1.00 13.01 100 ILE A CA 1
ATOM 644 C C . ILE A 1 100 ? 9.968 -0.151 29.643 1.00 12.18 100 ILE A C 1
ATOM 645 O O . ILE A 1 100 ? 10.001 0.405 30.741 1.00 11.90 100 ILE A O 1
ATOM 650 N N . SER A 1 101 ? 11.085 -0.508 29.032 1.00 12.43 101 SER A N 1
ATOM 651 C CA A SER A 1 101 ? 12.370 -0.240 29.655 0.44 12.31 101 SER A CA 1
ATOM 652 C CA B SER A 1 101 ? 12.400 -0.320 29.642 0.56 12.57 101 SER A CA 1
ATOM 653 C C . SER A 1 101 ? 13.296 0.418 28.667 1.00 12.24 101 SER A C 1
ATOM 654 O O . SER A 1 101 ? 13.186 0.220 27.442 1.00 14.15 101 SER A O 1
ATOM 659 N N . GLY A 1 102 ? 14.208 1.224 29.175 1.00 10.81 102 GLY A N 1
ATOM 660 C CA . GLY A 1 102 ? 15.075 1.963 28.293 1.00 11.54 102 GLY A CA 1
ATOM 661 C C . GLY A 1 102 ? 15.957 2.944 29.032 1.00 11.57 102 GLY A C 1
ATOM 662 O O . GLY A 1 102 ? 16.180 2.801 30.229 1.00 12.59 102 GLY A O 1
ATOM 663 N N . THR A 1 103 ? 16.482 3.903 28.283 1.00 12.17 103 THR A N 1
ATOM 664 C CA . THR A 1 103 ? 17.290 4.981 28.834 1.00 12.32 103 THR A CA 1
ATOM 665 C C . THR A 1 103 ? 16.779 6.300 28.308 1.00 12.20 103 THR A C 1
ATOM 666 O O . THR A 1 103 ? 16.297 6.389 27.186 1.00 12.63 103 THR A O 1
ATOM 670 N N . ALA A 1 104 ? 16.897 7.357 29.117 1.00 11.98 104 ALA A N 1
ATOM 671 C CA . ALA A 1 104 ? 16.396 8.656 28.713 1.00 12.51 104 ALA A CA 1
ATOM 672 C C . ALA A 1 104 ? 17.317 9.741 29.216 1.00 11.29 104 ALA A C 1
ATOM 673 O O . ALA A 1 104 ? 17.746 9.702 30.361 1.00 12.45 104 ALA A O 1
ATOM 675 N N . ASP A 1 105 ? 17.607 10.696 28.338 1.00 12.39 105 ASP A N 1
ATOM 676 C CA . ASP A 1 105 ? 18.310 11.901 28.745 1.00 11.44 105 ASP A CA 1
ATOM 677 C C . ASP A 1 105 ? 17.408 12.880 29.478 1.00 12.28 105 ASP A C 1
ATOM 678 O O . ASP A 1 105 ? 16.242 13.084 29.123 1.00 12.69 105 ASP A O 1
ATOM 683 N N . GLY A 1 106 ? 17.958 13.532 30.494 1.00 9.94 106 GLY A N 1
ATOM 684 C CA . GLY A 1 106 ? 17.215 14.529 31.232 1.00 11.26 106 GLY A CA 1
ATOM 685 C C . GLY A 1 106 ? 18.070 15.162 32.314 1.00 10.13 106 GLY A C 1
ATOM 686 O O . GLY A 1 106 ? 19.241 15.520 32.105 1.00 12.32 106 GLY A O 1
ATOM 687 N N . TYR A 1 107 ? 17.492 15.282 33.493 1.00 11.73 107 TYR A N 1
ATOM 688 C CA . TYR A 1 107 ? 18.221 15.878 34.605 1.00 10.06 107 TYR A CA 1
ATOM 689 C C . TYR A 1 107 ? 17.700 15.321 35.918 1.00 11.63 107 TYR A C 1
ATOM 690 O O . TYR A 1 107 ? 16.525 14.974 36.050 1.00 13.58 107 TYR A O 1
ATOM 699 N N . LYS A 1 108 ? 18.599 15.182 36.881 1.00 12.61 108 LYS A N 1
ATOM 700 C CA . LYS A 1 108 ? 18.228 14.821 38.240 1.00 13.19 108 LYS A CA 1
ATOM 701 C C . LYS A 1 108 ? 17.756 16.063 38.987 1.00 15.37 108 LYS A C 1
ATOM 702 O O . LYS A 1 108 ? 18.333 17.145 38.859 1.00 15.95 108 LYS A O 1
ATOM 708 N N . THR A 1 109 ? 16.680 15.918 39.757 1.00 16.66 109 THR A N 1
ATOM 709 C CA . THR A 1 109 ? 16.151 17.025 40.541 1.00 16.52 109 THR A CA 1
ATOM 710 C C . THR A 1 109 ? 17.184 17.694 41.467 1.00 18.37 109 THR A C 1
ATOM 711 O O . THR A 1 109 ? 17.138 18.912 41.700 1.00 20.72 109 THR A O 1
ATOM 715 N N . ASP A 1 110 ? 18.105 16.891 42.001 1.00 18.03 110 ASP A N 1
ATOM 716 C CA . ASP A 1 110 ? 19.159 17.385 42.882 1.00 21.87 110 ASP A CA 1
ATOM 717 C C . ASP A 1 110 ? 20.079 18.370 42.177 1.00 20.27 110 ASP A C 1
ATOM 718 O O . ASP A 1 110 ? 20.650 19.248 42.808 1.00 22.20 110 ASP A O 1
ATOM 723 N N . LYS A 1 111 ? 20.226 18.194 40.859 1.00 17.92 111 LYS A N 1
ATOM 724 C CA . LYS A 1 111 ? 21.227 18.919 40.089 1.00 20.21 111 LYS A CA 1
ATOM 725 C C . LYS A 1 111 ? 20.679 19.261 38.712 1.00 15.68 111 LYS A C 1
ATOM 726 O O . LYS A 1 111 ? 21.107 18.715 37.694 1.00 13.81 111 LYS A O 1
ATOM 732 N N . PRO A 1 112 ? 19.703 20.180 38.672 1.00 13.56 112 PRO A N 1
ATOM 733 C CA . PRO A 1 112 ? 19.009 20.376 37.392 1.00 12.51 112 PRO A CA 1
ATOM 734 C C . PRO A 1 112 ? 19.901 20.981 36.307 1.00 13.22 112 PRO A C 1
ATOM 735 O O . PRO A 1 112 ? 19.560 20.885 35.132 1.00 14.09 112 PRO A O 1
ATOM 739 N N . GLY A 1 113 ? 21.036 21.579 36.689 1.00 13.56 113 GLY A N 1
ATOM 740 C CA . GLY A 1 113 ? 21.942 22.131 35.695 1.00 13.57 113 GLY A CA 1
ATOM 741 C C . GLY A 1 113 ? 22.986 21.170 35.159 1.00 13.17 113 GLY A C 1
ATOM 742 O O . GLY A 1 113 ? 23.911 21.602 34.450 1.00 16.39 113 GLY A O 1
ATOM 743 N N . GLU A 1 114 ? 22.872 19.888 35.487 1.00 13.09 114 GLU A N 1
ATOM 744 C CA . GLU A 1 114 ? 23.785 18.876 34.970 1.00 12.35 114 GLU A CA 1
ATOM 745 C C . GLU A 1 114 ? 23.021 17.852 34.152 1.00 12.47 114 GLU A C 1
ATOM 746 O O . GLU A 1 114 ? 21.867 17.543 34.484 1.00 14.00 114 GLU A O 1
ATOM 752 N N . PRO A 1 115 ? 23.634 17.335 33.080 1.00 10.96 115 PRO A N 1
ATOM 753 C CA . PRO A 1 115 ? 22.929 16.315 32.301 1.00 11.31 115 PRO A CA 1
ATOM 754 C C . PRO A 1 115 ? 22.979 14.969 32.988 1.00 14.51 115 PRO A C 1
ATOM 755 O O . PRO A 1 115 ? 23.973 14.607 33.617 1.00 18.63 115 PRO A O 1
ATOM 759 N N . ALA A 1 116 ? 21.867 14.253 32.901 1.00 12.75 116 ALA A N 1
ATOM 760 C CA . ALA A 1 116 ? 21.785 12.902 33.405 1.00 13.42 116 ALA A CA 1
ATOM 761 C C . ALA A 1 116 ? 21.106 12.028 32.379 1.00 13.00 116 ALA A C 1
ATOM 762 O O . ALA A 1 116 ? 20.152 12.456 31.738 1.00 16.57 116 ALA A O 1
ATOM 764 N N . THR A 1 117 ? 21.608 10.816 32.228 1.00 12.72 117 THR A N 1
ATOM 765 C CA . THR A 1 117 ? 20.944 9.795 31.420 1.00 14.11 117 THR A CA 1
ATOM 766 C C . THR A 1 117 ? 20.608 8.633 32.346 1.00 13.62 117 THR A C 1
ATOM 767 O O . THR A 1 117 ? 21.496 8.066 32.968 1.00 19.94 117 THR A O 1
ATOM 771 N N . ALA A 1 118 ? 19.323 8.339 32.509 1.00 11.41 118 ALA A N 1
ATOM 772 C CA . ALA A 1 118 ? 18.918 7.345 33.479 1.00 12.38 118 ALA A CA 1
ATOM 773 C C . ALA A 1 118 ? 18.319 6.109 32.813 1.00 12.74 118 ALA A C 1
ATOM 774 O O . ALA A 1 118 ? 17.751 6.206 31.733 1.00 14.16 118 ALA A O 1
ATOM 776 N N . THR A 1 119 ? 18.475 4.975 33.476 1.00 11.54 119 THR A N 1
ATOM 777 C CA . THR A 1 119 ? 17.871 3.737 33.012 1.00 10.78 119 THR A CA 1
ATOM 778 C C . THR A 1 119 ? 16.498 3.637 33.695 1.00 14.15 119 THR A C 1
ATOM 779 O O . THR A 1 119 ? 16.396 3.795 34.909 1.00 15.02 119 THR A O 1
ATOM 783 N N . PHE A 1 120 ? 15.448 3.352 32.933 1.00 11.42 120 PHE A N 1
ATOM 784 C CA . PHE A 1 120 ? 14.121 3.262 33.517 1.00 11.30 120 PHE A CA 1
ATOM 785 C C . PHE A 1 120 ? 13.439 1.939 33.182 1.00 11.78 120 PHE A C 1
ATOM 786 O O . PHE A 1 120 ? 13.760 1.288 32.177 1.00 12.35 120 PHE A O 1
ATOM 794 N N . LYS A 1 121 ? 12.497 1.555 34.043 1.00 11.66 121 LYS A N 1
ATOM 795 C CA . LYS A 1 121 ? 11.627 0.423 33.794 1.00 12.50 121 LYS A CA 1
ATOM 796 C C . LYS A 1 121 ? 10.232 0.779 34.296 1.00 12.87 121 LYS A C 1
ATOM 797 O O . LYS A 1 121 ? 10.033 1.112 35.487 1.00 13.84 121 LYS A O 1
ATOM 803 N N . ILE A 1 122 ? 9.284 0.766 33.376 1.00 12.23 122 ILE A N 1
ATOM 804 C CA . ILE A 1 122 ? 7.901 1.097 33.680 1.00 10.67 122 ILE A CA 1
ATOM 805 C C . ILE A 1 122 ? 7.099 -0.172 33.531 1.00 10.70 122 ILE A C 1
ATOM 806 O O . ILE A 1 122 ? 7.109 -0.766 32.465 1.00 12.98 122 ILE A O 1
ATOM 811 N N . VAL A 1 123 ? 6.424 -0.590 34.596 1.00 11.59 123 VAL A N 1
ATOM 812 C CA . VAL A 1 123 ? 5.534 -1.760 34.548 1.00 12.81 123 VAL A CA 1
ATOM 813 C C . VAL A 1 123 ? 4.133 -1.275 34.860 1.00 13.82 123 VAL A C 1
ATOM 814 O O . VAL A 1 123 ? 3.893 -0.664 35.909 1.00 14.70 123 VAL A O 1
ATOM 818 N N . VAL A 1 124 ? 3.190 -1.497 33.952 1.00 11.09 124 VAL A N 1
ATOM 819 C CA . VAL A 1 124 ? 1.904 -0.855 34.083 1.00 12.40 124 VAL A CA 1
ATOM 820 C C . VAL A 1 124 ? 0.808 -1.693 33.475 1.00 13.40 124 VAL A C 1
ATOM 821 O O . VAL A 1 124 ? 0.976 -2.276 32.417 1.00 13.65 124 VAL A O 1
ATOM 825 N N . THR A 1 125 ? -0.309 -1.764 34.194 1.00 13.51 125 THR A N 1
ATOM 826 C CA . THR A 1 125 ? -1.499 -2.414 33.722 1.00 14.30 125 THR A CA 1
ATOM 827 C C . THR A 1 125 ? -2.565 -1.371 33.646 1.00 18.18 125 THR A C 1
ATOM 828 O O . THR A 1 125 ? -2.832 -0.699 34.646 1.00 17.72 125 THR A O 1
ATOM 832 N N . CYS A 1 126 ? -3.177 -1.227 32.478 1.00 16.96 126 CYS A N 1
ATOM 833 C CA . CYS A 1 126 ? -4.220 -0.226 32.287 1.00 21.59 126 CYS A CA 1
ATOM 834 C C . CYS A 1 126 ? -5.462 -0.548 33.097 1.00 26.78 126 CYS A C 1
ATOM 835 O O . CYS A 1 126 ? -6.244 0.355 33.393 1.00 34.40 126 CYS A O 1
ATOM 839 N N . ALA B 1 13 ? 17.497 32.128 14.541 1.00 34.92 13 ALA B N 1
ATOM 840 C CA . ALA B 1 13 ? 17.453 31.596 13.185 1.00 40.40 13 ALA B CA 1
ATOM 841 C C . ALA B 1 13 ? 17.375 32.638 12.077 1.00 49.62 13 ALA B C 1
ATOM 842 O O . ALA B 1 13 ? 16.399 32.675 11.328 1.00 54.61 13 ALA B O 1
ATOM 844 N N . GLN B 1 14 ? 18.391 33.476 11.950 1.00 51.26 14 GLN B N 1
ATOM 845 C CA . GLN B 1 14 ? 18.477 34.303 10.763 1.00 47.70 14 GLN B CA 1
ATOM 846 C C . GLN B 1 14 ? 19.019 33.416 9.649 1.00 42.52 14 GLN B C 1
ATOM 847 O O . GLN B 1 14 ? 18.347 33.175 8.650 1.00 47.94 14 GLN B O 1
ATOM 849 N N . LEU B 1 15 ? 20.223 32.898 9.863 1.00 35.98 15 LEU B N 1
ATOM 850 C CA . LEU B 1 15 ? 20.911 32.081 8.873 1.00 36.37 15 LEU B CA 1
ATOM 851 C C . LEU B 1 15 ? 20.781 30.591 9.171 1.00 28.84 15 LEU B C 1
ATOM 852 O O . LEU B 1 15 ? 20.344 30.191 10.240 1.00 25.30 15 LEU B O 1
ATOM 854 N N . SER B 1 16 ? 21.194 29.771 8.214 1.00 30.14 16 SER B N 1
ATOM 855 C CA A SER B 1 16 ? 21.103 28.319 8.345 0.55 28.49 16 SER B CA 1
ATOM 856 C CA B SER B 1 16 ? 21.082 28.325 8.353 0.45 28.48 16 SER B CA 1
ATOM 857 C C . SER B 1 16 ? 21.881 27.804 9.545 1.00 26.39 16 SER B C 1
ATOM 858 O O . SER B 1 16 ? 22.910 28.367 9.904 1.00 30.18 16 SER B O 1
ATOM 863 N N . SER B 1 17 ? 21.384 26.728 10.155 1.00 23.16 17 SER B N 1
ATOM 864 C CA . SER B 1 17 ? 22.017 26.115 11.325 1.00 27.16 17 SER B CA 1
ATOM 865 C C . SER B 1 17 ? 22.250 27.094 12.455 1.00 26.34 17 SER B C 1
ATOM 866 O O . SER B 1 17 ? 23.328 27.130 13.048 1.00 26.47 17 SER B O 1
ATOM 869 N N . THR B 1 18 ? 21.246 27.915 12.731 1.00 22.70 18 THR B N 1
ATOM 870 C CA . THR B 1 18 ? 21.317 28.816 13.873 1.00 22.50 18 THR B CA 1
ATOM 871 C C . THR B 1 18 ? 19.992 28.821 14.606 1.00 19.47 18 THR B C 1
ATOM 872 O O . THR B 1 18 ? 18.945 28.455 14.066 1.00 18.04 18 THR B O 1
ATOM 876 N N . ALA B 1 19 ? 20.056 29.208 15.872 1.00 18.15 19 ALA B N 1
ATOM 877 C CA . ALA B 1 19 ? 18.866 29.254 16.692 1.00 16.87 19 ALA B CA 1
ATOM 878 C C . ALA B 1 19 ? 18.961 30.320 17.744 1.00 17.50 19 ALA B C 1
ATOM 879 O O . ALA B 1 19 ? 20.051 30.682 18.177 1.00 18.06 19 ALA B O 1
ATOM 881 N N . SER B 1 20 ? 17.799 30.835 18.129 1.00 14.80 20 SER B N 1
ATOM 882 C CA A SER B 1 20 ? 17.687 31.653 19.328 0.38 15.82 20 SER B CA 1
ATOM 883 C CA B SER B 1 20 ? 17.677 31.655 19.329 0.62 14.99 20 SER B CA 1
ATOM 884 C C . SER B 1 20 ? 16.670 30.978 20.226 1.00 15.87 20 SER B C 1
ATOM 885 O O . SER B 1 20 ? 15.611 30.547 19.766 1.00 16.74 20 SER B O 1
ATOM 890 N N . VAL B 1 21 ? 17.011 30.856 21.503 1.00 12.66 21 VAL B N 1
ATOM 891 C CA . VAL B 1 21 ? 16.131 30.275 22.474 1.00 12.18 21 VAL B CA 1
ATOM 892 C C . VAL B 1 21 ? 15.973 31.258 23.602 1.00 14.66 21 VAL B C 1
ATOM 893 O O . VAL B 1 21 ? 16.970 31.693 24.173 1.00 14.86 21 VAL B O 1
ATOM 897 N N . THR B 1 22 ? 14.732 31.635 23.902 1.00 12.15 22 THR B N 1
ATOM 898 C CA . THR B 1 22 ? 14.436 32.572 24.978 1.00 13.86 22 THR B CA 1
ATOM 899 C C . THR B 1 22 ? 13.612 31.861 26.023 1.00 11.57 22 THR B C 1
ATOM 900 O O . THR B 1 22 ? 12.630 31.183 25.680 1.00 13.78 22 THR B O 1
ATOM 904 N N . VAL B 1 23 ? 14.021 31.942 27.274 1.00 13.23 23 VAL B N 1
ATOM 905 C CA . VAL B 1 23 ? 13.292 31.266 28.348 1.00 11.21 23 VAL B CA 1
ATOM 906 C C . VAL B 1 23 ? 13.009 32.290 29.431 1.00 12.54 23 VAL B C 1
ATOM 907 O O . VAL B 1 23 ? 13.937 32.857 29.970 1.00 13.90 23 VAL B O 1
ATOM 911 N N . ASP B 1 24 ? 11.725 32.523 29.710 1.00 11.59 24 ASP B N 1
ATOM 912 C CA . ASP B 1 24 ? 11.303 33.581 30.636 1.00 11.83 24 ASP B CA 1
ATOM 913 C C . ASP B 1 24 ? 12.090 34.875 30.405 1.00 14.47 24 ASP B C 1
ATOM 914 O O . ASP B 1 24 ? 12.584 35.520 31.337 1.00 15.51 24 ASP B O 1
ATOM 919 N N . GLY B 1 25 ? 12.183 35.260 29.137 1.00 12.41 25 GLY B N 1
ATOM 920 C CA . GLY B 1 25 ? 12.763 36.551 28.800 1.00 13.57 25 GLY B CA 1
ATOM 921 C C . GLY B 1 25 ? 14.269 36.623 28.621 1.00 15.70 25 GLY B C 1
ATOM 922 O O . GLY B 1 25 ? 14.819 37.675 28.274 1.00 18.35 25 GLY B O 1
ATOM 923 N N . LYS B 1 26 ? 14.944 35.510 28.881 1.00 15.15 26 LYS B N 1
ATOM 924 C CA . LYS B 1 26 ? 16.396 35.458 28.823 1.00 13.43 26 LYS B CA 1
ATOM 925 C C . LYS B 1 26 ? 16.829 34.641 27.595 1.00 12.81 26 LYS B C 1
ATOM 926 O O . LYS B 1 26 ? 16.461 33.461 27.453 1.00 12.78 26 LYS B O 1
ATOM 932 N N . ASP B 1 27 ? 17.577 35.269 26.700 1.00 16.37 27 ASP B N 1
ATOM 933 C CA . ASP B 1 27 ? 17.880 34.672 25.414 1.00 14.52 27 ASP B CA 1
ATOM 934 C C . ASP B 1 27 ? 19.308 34.123 25.324 1.00 14.92 27 ASP B C 1
ATOM 935 O O . ASP B 1 27 ? 20.278 34.687 25.872 1.00 19.85 27 ASP B O 1
ATOM 940 N N . ARG B 1 28 ? 19.425 33.010 24.605 1.00 13.81 28 ARG B N 1
ATOM 941 C CA . ARG B 1 28 ? 20.712 32.438 24.175 1.00 13.61 28 ARG B CA 1
ATOM 942 C C . ARG B 1 28 ? 20.704 32.288 22.649 1.00 15.17 28 ARG B C 1
ATOM 943 O O . ARG B 1 28 ? 19.689 31.892 22.056 1.00 15.31 28 ARG B O 1
ATOM 951 N N . ASN B 1 29 ? 21.852 32.559 22.039 1.00 17.25 29 ASN B N 1
ATOM 952 C CA . ASN B 1 29 ? 22.050 32.417 20.597 1.00 17.61 29 ASN B CA 1
ATOM 953 C C . ASN B 1 29 ? 22.981 31.259 20.312 1.00 17.95 29 ASN B C 1
ATOM 954 O O . ASN B 1 29 ? 23.985 31.085 21.003 1.00 21.72 29 ASN B O 1
ATOM 959 N N . PHE B 1 30 ? 22.648 30.466 19.287 1.00 19.29 30 PHE B N 1
ATOM 960 C CA . PHE B 1 30 ? 23.395 29.256 18.979 1.00 18.78 30 PHE B CA 1
ATOM 961 C C . PHE B 1 30 ? 23.763 29.204 17.518 1.00 20.84 30 PHE B C 1
ATOM 962 O O . PHE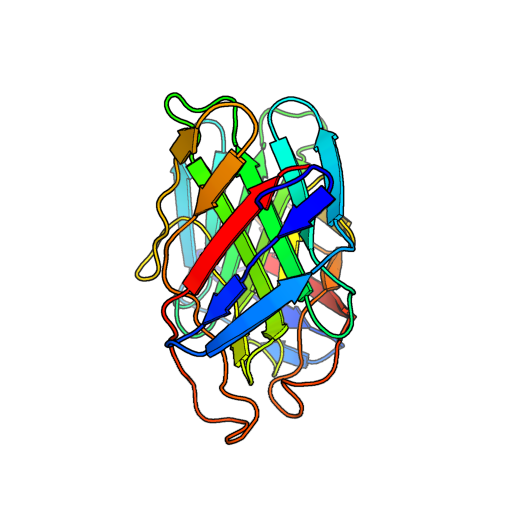 B 1 30 ? 22.956 29.575 16.662 1.00 21.10 30 PHE B O 1
ATOM 970 N N . HIS B 1 31 ? 24.981 28.738 17.245 1.00 21.04 31 HIS B N 1
ATOM 971 C CA . HIS B 1 31 ? 25.413 28.413 15.885 1.00 26.28 31 HIS B CA 1
ATOM 972 C C . HIS B 1 31 ? 25.583 26.917 15.694 1.00 22.08 31 HIS B C 1
ATOM 973 O O . HIS B 1 31 ? 26.063 26.460 14.646 1.00 25.66 31 HIS B O 1
ATOM 980 N N . ILE B 1 32 ? 25.227 26.151 16.713 1.00 19.71 32 ILE B N 1
ATOM 981 C CA . ILE B 1 32 ? 25.334 24.707 16.680 1.00 21.62 32 ILE B CA 1
ATOM 982 C C . ILE B 1 32 ? 23.928 24.126 16.655 1.00 18.88 32 ILE B C 1
ATOM 983 O O . ILE B 1 32 ? 23.213 24.214 17.642 1.00 20.31 32 ILE B O 1
ATOM 988 N N . VAL B 1 33 ? 23.520 23.601 15.509 1.00 20.15 33 VAL B N 1
ATOM 989 C CA . VAL B 1 33 ? 22.184 23.062 15.286 1.00 19.31 33 VAL B CA 1
ATOM 990 C C . VAL B 1 33 ? 22.286 21.835 14.384 1.00 21.13 33 VAL B C 1
ATOM 991 O O . VAL B 1 33 ? 22.950 21.872 13.333 1.00 23.55 33 VAL B O 1
ATOM 995 N N . THR B 1 34 ? 21.653 20.743 14.794 1.00 20.39 34 THR B N 1
ATOM 996 C CA . THR B 1 34 ? 21.594 19.531 13.987 1.00 22.16 34 THR B CA 1
ATOM 997 C C . THR B 1 34 ? 20.153 19.112 13.875 1.00 21.18 34 THR B C 1
ATOM 998 O O . THR B 1 34 ? 19.419 19.152 14.855 1.00 19.47 34 THR B O 1
ATOM 1002 N N . CYS B 1 35 ? 19.733 18.733 12.680 1.00 22.59 35 CYS B N 1
ATOM 1003 C CA . CYS B 1 35 ? 18.390 18.267 12.458 1.00 22.03 35 CYS B CA 1
ATOM 1004 C C . CYS B 1 35 ? 18.441 16.886 11.822 1.00 23.81 35 CYS B C 1
ATOM 1005 O O . CYS B 1 35 ? 19.322 16.611 10.996 1.00 25.95 35 CYS B O 1
ATOM 1008 N N . ARG B 1 36 ? 17.500 16.033 12.226 1.00 23.30 36 ARG B N 1
ATOM 1009 C CA . ARG B 1 36 ? 17.379 14.659 11.734 1.00 25.07 36 ARG B CA 1
ATOM 1010 C C . ARG B 1 36 ? 15.923 14.383 11.409 1.00 24.58 36 ARG B C 1
ATOM 1011 O O . ARG B 1 36 ? 15.035 14.991 11.986 1.00 22.97 36 ARG B O 1
ATOM 1019 N N . GLN B 1 37 ? 15.674 13.447 10.502 1.00 26.78 37 GLN B N 1
ATOM 1020 C CA . GLN B 1 37 ? 14.314 13.067 10.171 1.00 32.82 37 GLN B CA 1
ATOM 1021 C C . GLN B 1 37 ? 14.144 11.554 10.263 1.00 33.62 37 GLN B C 1
ATOM 1022 O O . GLN B 1 37 ? 14.957 10.803 9.734 1.00 39.29 37 GLN B O 1
ATOM 1024 N N . LEU B 1 38 ? 13.108 11.118 10.973 1.00 32.99 38 LEU B N 1
ATOM 1025 C CA . LEU B 1 38 ? 12.700 9.719 10.953 1.00 34.05 38 LEU B CA 1
ATOM 1026 C C . LEU B 1 38 ? 11.245 9.690 10.511 1.00 35.35 38 LEU B C 1
ATOM 1027 O O . LEU B 1 38 ? 10.348 9.955 11.309 1.00 35.76 38 LEU B O 1
ATOM 1032 N N . GLU B 1 39 ? 11.028 9.375 9.235 1.00 43.58 39 GLU B N 1
ATOM 1033 C CA . GLU B 1 39 ? 9.701 9.424 8.631 1.00 47.11 39 GLU B CA 1
ATOM 1034 C C . GLU B 1 39 ? 9.006 10.763 8.890 1.00 44.03 39 GLU B C 1
ATOM 1035 O O . GLU B 1 39 ? 9.462 11.811 8.434 1.00 42.38 39 GLU B O 1
ATOM 1037 N N . TRP B 1 40 ? 7.906 10.720 9.632 1.00 43.62 40 TRP B N 1
ATOM 1038 C CA . TRP B 1 40 ? 7.132 11.924 9.905 1.00 44.44 40 TRP B CA 1
ATOM 1039 C C . TRP B 1 40 ? 7.830 12.866 10.887 1.00 39.25 40 TRP B C 1
ATOM 1040 O O . TRP B 1 40 ? 7.591 14.070 10.856 1.00 37.94 40 TRP B O 1
ATOM 1042 N N . ARG B 1 41 ? 8.695 12.314 11.737 1.00 35.82 41 ARG B N 1
ATOM 1043 C CA . ARG B 1 41 ? 9.252 13.058 12.865 1.00 31.36 41 ARG B CA 1
ATOM 1044 C C . ARG B 1 41 ? 10.523 13.836 12.498 1.00 26.80 41 ARG B C 1
ATOM 1045 O O . ARG B 1 41 ? 11.479 13.283 11.949 1.00 32.96 41 ARG B O 1
ATOM 1053 N N . ARG B 1 42 ? 10.520 15.134 12.795 1.00 24.80 42 ARG B N 1
ATOM 1054 C CA . ARG B 1 42 ? 11.707 15.955 12.650 1.00 24.81 42 ARG B CA 1
ATOM 1055 C C . ARG B 1 42 ? 12.282 16.206 14.032 1.00 21.20 42 ARG B C 1
ATOM 1056 O O . ARG B 1 42 ? 11.581 16.682 14.930 1.00 21.31 42 ARG B O 1
ATOM 1064 N N . MET B 1 43 ? 13.565 15.926 14.204 1.00 20.91 43 MET B N 1
ATOM 1065 C CA . MET B 1 43 ? 14.234 16.202 15.451 1.00 18.99 43 MET B CA 1
ATOM 1066 C C . MET B 1 43 ? 15.220 17.329 15.264 1.00 17.95 43 MET B C 1
ATOM 1067 O O . MET B 1 43 ? 15.990 17.327 14.303 1.00 19.18 43 MET B O 1
ATOM 1072 N N . ILE B 1 44 ? 15.150 18.326 16.142 1.00 16.05 44 ILE B N 1
ATOM 1073 C CA . ILE B 1 44 ? 16.030 19.489 16.081 1.00 16.25 44 ILE B CA 1
ATOM 1074 C C . ILE B 1 44 ? 16.824 19.559 17.376 1.00 13.77 44 ILE B C 1
ATOM 1075 O O . ILE B 1 44 ? 16.237 19.685 18.464 1.00 12.82 44 ILE B O 1
ATOM 1080 N N . ASP B 1 45 ? 18.153 19.482 17.287 1.00 14.15 45 ASP B N 1
ATOM 1081 C CA . ASP B 1 45 ? 19.022 19.563 18.465 1.00 13.13 45 ASP B CA 1
ATOM 1082 C C . ASP B 1 45 ? 19.795 20.870 18.407 1.00 12.55 45 ASP B C 1
ATOM 1083 O O . ASP B 1 45 ? 20.569 21.090 17.467 1.00 14.90 45 ASP B O 1
ATOM 1088 N N . ILE B 1 46 ? 19.551 21.729 19.388 1.00 11.51 46 ILE B N 1
ATOM 1089 C CA . ILE B 1 46 ? 20.147 23.064 19.454 1.00 12.81 46 ILE B CA 1
ATOM 1090 C C . ILE B 1 46 ? 21.212 23.063 20.542 1.00 12.29 46 ILE B C 1
ATOM 1091 O O . ILE B 1 46 ? 20.967 22.595 21.664 1.00 12.14 46 ILE B O 1
ATOM 1096 N N . GLY B 1 47 ? 22.400 23.563 20.235 1.00 14.13 47 GLY B N 1
ATOM 1097 C CA . GLY B 1 47 ? 23.424 23.625 21.251 1.00 15.02 47 GLY B CA 1
ATOM 1098 C C . GLY B 1 47 ? 24.059 22.292 21.532 1.00 16.60 47 GLY B C 1
ATOM 1099 O O . GLY B 1 47 ? 24.384 21.543 20.607 1.00 18.83 47 GLY B O 1
ATOM 1100 N N . ALA B 1 48 ? 24.261 22.005 22.811 1.00 14.70 48 ALA B N 1
ATOM 1101 C CA . ALA B 1 48 ? 24.935 20.815 23.260 1.00 15.54 48 ALA B CA 1
ATOM 1102 C C . ALA B 1 48 ? 24.141 20.110 24.360 1.00 14.61 48 ALA B C 1
ATOM 1103 O O . ALA B 1 48 ? 23.236 20.687 24.954 1.00 15.74 48 ALA B O 1
ATOM 1105 N N . ASP B 1 49 ? 24.483 18.854 24.619 1.00 15.43 49 ASP B N 1
ATOM 1106 C CA . ASP B 1 49 ? 23.769 18.081 25.624 1.00 15.02 49 ASP B CA 1
ATOM 1107 C C . ASP B 1 49 ? 23.849 18.786 26.980 1.00 14.47 49 ASP B C 1
ATOM 1108 O O . ASP B 1 49 ? 22.898 18.755 27.748 1.00 14.98 49 ASP B O 1
ATOM 1113 N N . PHE B 1 50 ? 24.956 19.481 27.248 1.00 14.00 50 PHE B N 1
ATOM 1114 C CA . PHE B 1 50 ? 25.150 20.150 28.533 1.00 13.78 50 PHE B CA 1
ATOM 1115 C C . PHE B 1 50 ? 24.332 21.456 28.649 1.00 13.50 50 PHE B C 1
ATOM 1116 O O . PHE B 1 50 ? 23.944 21.874 29.741 1.00 12.99 50 PHE B O 1
ATOM 1124 N N . SER B 1 51 ? 24.057 22.087 27.509 1.00 10.66 51 SER B N 1
ATOM 1125 C CA . SER B 1 51 ? 23.299 23.338 27.511 1.00 10.10 51 SER B CA 1
ATOM 1126 C C . SER B 1 51 ? 22.717 23.512 26.121 1.00 11.51 51 SER B C 1
ATOM 1127 O O . SER B 1 51 ? 23.446 23.793 25.161 1.00 13.06 51 SER B O 1
ATOM 1130 N N . GLY B 1 52 ? 21.401 23.295 26.010 1.00 10.57 52 GLY B N 1
ATOM 1131 C CA . GLY B 1 52 ? 20.790 23.282 24.694 1.00 10.72 52 GLY B CA 1
ATOM 1132 C C . GLY B 1 52 ? 19.329 22.937 24.780 1.00 11.26 52 GLY B C 1
ATOM 1133 O O . GLY B 1 52 ? 18.755 22.922 25.864 1.00 11.68 52 GLY B O 1
ATOM 1134 N N . ALA B 1 53 ? 18.723 22.689 23.633 1.00 11.08 53 ALA B N 1
ATOM 1135 C CA . ALA B 1 53 ? 17.335 22.273 23.609 1.00 10.52 53 ALA B CA 1
ATOM 1136 C C . ALA B 1 53 ? 17.121 21.254 22.508 1.00 11.23 53 ALA B C 1
ATOM 1137 O O . ALA B 1 53 ? 17.648 21.413 21.404 1.00 14.41 53 ALA B O 1
ATOM 1139 N N . LYS B 1 54 ? 16.285 20.266 22.785 1.00 11.17 54 LYS B N 1
ATOM 1140 C CA . LYS B 1 54 ? 15.971 19.232 21.801 1.00 11.00 54 LYS B CA 1
ATOM 1141 C C . LYS B 1 54 ? 14.487 19.240 21.550 1.00 11.99 54 LYS B C 1
ATOM 1142 O O . LYS B 1 54 ? 13.686 19.160 22.483 1.00 12.21 54 LYS B O 1
ATOM 1148 N N . VAL B 1 55 ? 14.110 19.327 20.286 1.00 12.03 55 VAL B N 1
ATOM 1149 C CA . VAL B 1 55 ? 12.713 19.447 19.887 1.00 12.13 55 VAL B CA 1
ATOM 1150 C C . VAL B 1 55 ? 12.338 18.274 19.005 1.00 12.91 55 VAL B C 1
ATOM 1151 O O . VAL B 1 55 ? 13.121 17.889 18.142 1.00 14.73 55 VAL B O 1
ATOM 1155 N N . ALA B 1 56 ? 11.160 17.701 19.209 1.00 13.50 56 ALA B N 1
ATOM 1156 C CA . ALA B 1 56 ? 10.604 16.713 18.287 1.00 14.80 56 ALA B CA 1
ATOM 1157 C C . ALA B 1 56 ? 9.315 17.276 17.696 1.00 16.05 56 ALA B C 1
ATOM 1158 O O . ALA B 1 56 ? 8.426 17.675 18.438 1.00 16.07 56 ALA B O 1
ATOM 1160 N N . VAL B 1 57 ? 9.235 17.328 16.366 1.00 16.99 57 VAL B N 1
ATOM 1161 C CA . VAL B 1 57 ? 8.065 17.846 15.657 1.00 18.72 57 VAL B CA 1
ATOM 1162 C C . VAL B 1 57 ? 7.422 16.723 14.860 1.00 21.92 57 VAL B C 1
ATOM 1163 O O . VAL B 1 57 ? 8.118 15.958 14.203 1.00 23.96 57 VAL B O 1
ATOM 1167 N N . ASP B 1 58 ? 6.096 16.628 14.892 1.00 21.40 58 ASP B N 1
ATOM 1168 C CA . ASP B 1 58 ? 5.384 15.722 14.013 1.00 26.25 58 ASP B CA 1
ATOM 1169 C C . ASP B 1 58 ? 4.942 16.502 12.780 1.00 28.39 58 ASP B C 1
ATOM 1170 O O . ASP B 1 58 ? 4.000 17.298 12.842 1.00 28.36 58 ASP B O 1
ATOM 1175 N N . GLU B 1 59 ? 5.628 16.284 11.660 1.00 29.98 59 GLU B N 1
ATOM 1176 C CA . GLU B 1 59 ? 5.313 17.013 10.433 1.00 33.79 59 GLU B CA 1
ATOM 1177 C C . GLU B 1 59 ? 4.183 16.364 9.626 1.00 36.96 59 GLU B C 1
ATOM 1178 O O . GLU B 1 59 ? 3.714 16.940 8.642 1.00 37.75 59 GLU B O 1
ATOM 1184 N N . ASN B 1 60 ? 3.739 15.178 10.040 1.00 35.43 60 ASN B N 1
ATOM 1185 C CA . ASN B 1 60 ? 2.603 14.528 9.388 1.00 38.19 60 ASN B CA 1
ATOM 1186 C C . ASN B 1 60 ? 1.298 15.234 9.716 1.00 38.06 60 ASN B C 1
ATOM 1187 O O . ASN B 1 60 ? 0.355 15.213 8.927 1.00 41.31 60 ASN B O 1
ATOM 1189 N N . ALA B 1 61 ? 1.242 15.840 10.897 1.00 41.11 61 ALA B N 1
ATOM 1190 C CA . ALA B 1 61 ? 0.083 16.616 11.309 1.00 39.82 61 ALA B CA 1
ATOM 1191 C C . ALA B 1 61 ? -0.058 17.857 10.435 1.00 42.29 61 ALA B C 1
ATOM 1192 O O . ALA B 1 61 ? 0.931 18.441 9.993 1.00 38.92 61 ALA B O 1
A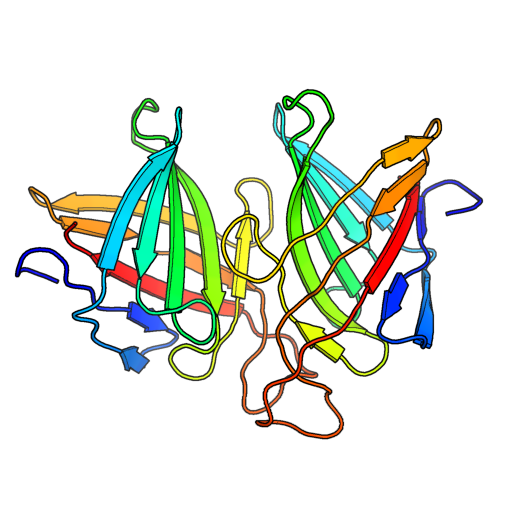TOM 1194 N N . GLN B 1 62 ? -1.299 18.246 10.178 1.00 46.71 62 GLN B N 1
ATOM 1195 C CA . GLN B 1 62 ? -1.578 19.421 9.373 1.00 50.20 62 GLN B CA 1
ATOM 1196 C C . GLN B 1 62 ? -2.469 20.372 10.158 1.00 51.76 62 GLN B C 1
ATOM 1197 O O . GLN B 1 62 ? -3.665 20.122 10.304 1.00 53.58 62 GLN B O 1
ATOM 1199 N N . PRO B 1 63 ? -1.888 21.460 10.683 1.00 51.35 63 PRO B N 1
ATOM 1200 C CA . PRO B 1 63 ? -0.473 21.836 10.594 1.00 48.38 63 PRO B CA 1
ATOM 1201 C C . PRO B 1 63 ? 0.411 20.999 11.523 1.00 42.54 63 PRO B C 1
ATOM 1202 O O . PRO B 1 63 ? -0.119 20.356 12.428 1.00 39.61 63 PRO B O 1
ATOM 1206 N N . PRO B 1 64 ? 1.736 21.005 11.298 1.00 41.65 64 PRO B N 1
ATOM 1207 C CA . PRO B 1 64 ? 2.664 20.296 12.190 1.00 34.02 64 PRO B CA 1
ATOM 1208 C C . PRO B 1 64 ? 2.469 20.684 13.644 1.00 33.76 64 PRO B C 1
ATOM 1209 O O . PRO B 1 64 ? 2.085 21.816 13.934 1.00 37.12 64 PRO B O 1
ATOM 1213 N N . VAL B 1 65 ? 2.734 19.745 14.544 1.00 28.53 65 VAL B N 1
ATOM 1214 C CA . VAL B 1 65 ? 2.615 19.989 15.969 1.00 25.90 65 VAL B CA 1
ATOM 1215 C C . VAL B 1 65 ? 3.927 19.670 16.667 1.00 23.69 65 VAL B C 1
ATOM 1216 O O . VAL B 1 65 ? 4.716 18.847 16.183 1.00 23.18 65 VAL B O 1
ATOM 1220 N N . VAL B 1 66 ? 4.165 20.333 17.794 1.00 20.17 66 VAL B N 1
ATOM 1221 C CA . VAL B 1 66 ? 5.313 20.024 18.630 1.00 17.05 66 VAL B CA 1
ATOM 1222 C C . VAL B 1 66 ? 4.983 18.816 19.475 1.00 20.57 66 VAL B C 1
ATOM 1223 O O . VAL B 1 66 ? 3.971 18.804 20.169 1.00 21.50 66 VAL B O 1
ATOM 1227 N N . GLU B 1 67 ? 5.829 17.793 19.400 1.00 16.51 67 GLU B N 1
ATOM 1228 C CA . GLU B 1 67 ? 5.639 16.588 20.184 1.00 19.12 67 GLU B CA 1
ATOM 1229 C C . GLU B 1 67 ? 6.246 16.744 21.565 1.00 14.29 67 GLU B C 1
ATOM 1230 O O . GLU B 1 67 ? 5.624 16.371 22.558 1.00 16.22 67 GLU B O 1
ATOM 1236 N N . SER B 1 68 ? 7.464 17.282 21.617 1.00 13.01 68 SER B N 1
ATOM 1237 C CA . SER B 1 68 ? 8.171 17.450 22.882 1.00 12.12 68 SER B CA 1
ATOM 1238 C C . SER B 1 68 ? 9.320 18.427 22.760 1.00 12.22 68 SER B C 1
ATOM 1239 O O . SER B 1 68 ? 9.840 18.677 21.682 1.00 12.69 68 SER B O 1
ATOM 1242 N N . VAL B 1 69 ? 9.687 19.007 23.891 1.00 11.63 69 VAL B N 1
ATOM 1243 C CA . VAL B 1 69 ? 10.838 19.878 24.003 1.00 11.86 69 VAL B CA 1
ATOM 1244 C C . VAL B 1 69 ? 11.524 19.541 25.296 1.00 11.62 69 VAL B C 1
ATOM 1245 O O . VAL B 1 69 ? 10.857 19.423 26.341 1.00 11.67 69 VAL B O 1
ATOM 1249 N N . HIS B 1 70 ? 12.845 19.398 25.247 1.00 10.17 70 HIS B N 1
ATOM 1250 C CA . HIS B 1 70 ? 13.668 19.164 26.434 1.00 9.82 70 HIS B CA 1
ATOM 1251 C C . HIS B 1 70 ? 14.669 20.293 26.464 1.00 10.85 70 HIS B C 1
ATOM 1252 O O . HIS B 1 70 ? 15.583 20.366 25.600 1.00 11.58 70 HIS B O 1
ATOM 1259 N N . ILE B 1 71 ? 14.496 21.210 27.420 1.00 9.57 71 ILE B N 1
ATOM 1260 C CA . ILE B 1 71 ? 15.428 22.348 27.558 1.00 8.99 71 ILE B CA 1
ATOM 1261 C C . ILE B 1 71 ? 16.385 21.963 28.658 1.00 10.49 71 ILE B C 1
ATOM 1262 O O . ILE B 1 71 ? 15.944 21.605 29.743 1.00 10.08 71 ILE B O 1
ATOM 1267 N N . GLN B 1 72 ? 17.686 22.005 28.387 1.00 9.09 72 GLN B N 1
ATOM 1268 C CA . GLN B 1 72 ? 18.699 21.595 29.367 1.00 9.81 72 GLN B CA 1
ATOM 1269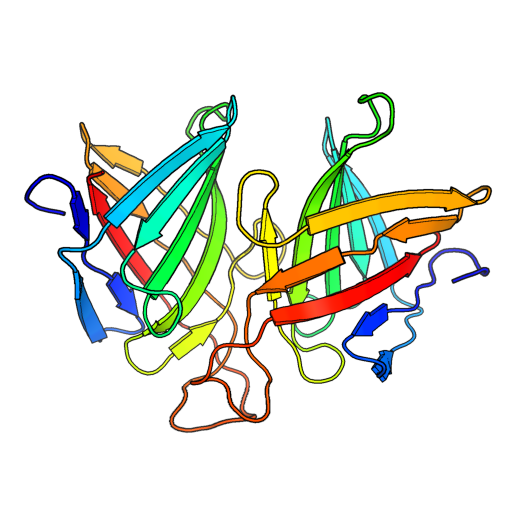 C C . GLN B 1 72 ? 19.603 22.755 29.683 1.00 8.53 72 GLN B C 1
ATOM 1270 O O . GLN B 1 72 ? 20.384 23.169 28.810 1.00 10.69 72 GLN B O 1
ATOM 1276 N N . ASN B 1 73 ? 19.538 23.242 30.918 1.00 9.89 73 ASN B N 1
ATOM 1277 C CA . ASN B 1 73 ? 20.557 24.186 31.432 1.00 10.40 73 ASN B CA 1
ATOM 1278 C C . ASN B 1 73 ? 20.776 25.357 30.477 1.00 10.90 73 ASN B C 1
ATOM 1279 O O . ASN B 1 73 ? 21.908 25.666 30.060 1.00 11.92 73 ASN B O 1
ATOM 1284 N N . LEU B 1 74 ? 19.668 26.025 30.157 1.00 10.50 74 LEU B N 1
ATOM 1285 C CA . LEU B 1 74 ? 19.658 27.075 29.158 1.00 12.27 74 LEU B CA 1
ATOM 1286 C C . LEU B 1 74 ? 18.920 28.277 29.750 1.00 12.27 74 LEU B C 1
ATOM 1287 O O . LEU B 1 74 ? 17.752 28.154 30.171 1.00 11.23 74 LEU B O 1
ATOM 1292 N N . SER B 1 75 ? 19.583 29.422 29.783 1.00 11.62 75 SER B N 1
ATOM 1293 C CA . SER B 1 75 ? 18.993 30.601 30.417 1.00 13.09 75 SER B CA 1
ATOM 1294 C C . SER B 1 75 ? 18.514 30.295 31.843 1.00 13.22 75 SER B C 1
ATOM 1295 O O . SER B 1 75 ? 17.460 30.753 32.282 1.00 16.47 75 SER B O 1
ATOM 1298 N N . GLY B 1 76 ? 19.297 29.492 32.527 1.00 11.53 76 GLY B N 1
ATOM 1299 C CA . GLY B 1 76 ? 19.064 29.242 33.945 1.00 13.96 76 GLY B CA 1
ATOM 1300 C C . GLY B 1 76 ? 17.889 28.308 34.190 1.00 12.99 76 GLY B C 1
ATOM 1301 O O . GLY B 1 76 ? 17.336 28.299 35.291 1.00 14.25 76 GLY B O 1
ATOM 1302 N N . PHE B 1 77 ? 17.517 27.524 33.195 1.00 11.82 77 PHE B N 1
ATOM 1303 C CA . PHE B 1 77 ? 16.353 26.648 33.289 1.00 12.69 77 PHE B CA 1
ATOM 1304 C C . PHE B 1 77 ? 16.610 25.270 32.682 1.00 11.24 77 PHE B C 1
ATOM 1305 O O . PHE B 1 77 ? 17.239 25.180 31.621 1.00 11.13 77 PHE B O 1
ATOM 1313 N N . SER B 1 78 ? 16.099 24.229 33.328 1.00 11.88 78 SER B N 1
ATOM 1314 C CA . SER B 1 78 ? 15.964 22.910 32.682 1.00 8.36 78 SER B CA 1
ATOM 1315 C C . SER B 1 78 ? 14.519 22.504 32.816 1.00 10.03 78 SER B C 1
ATOM 1316 O O . SER B 1 78 ? 13.959 22.625 33.902 1.00 10.70 78 SER B O 1
ATOM 1319 N N . GLY B 1 79 ? 13.916 21.992 31.740 1.00 9.75 79 GLY B N 1
ATOM 1320 C CA . GLY B 1 79 ? 12.519 21.623 31.862 1.00 8.96 79 GLY B CA 1
ATOM 1321 C C . GLY B 1 79 ? 12.024 20.982 30.593 1.00 10.78 79 GLY B C 1
ATOM 1322 O O . GLY B 1 79 ? 12.638 21.017 29.522 1.00 10.74 79 GLY B O 1
ATOM 1323 N N . MET B 1 80 ? 10.829 20.420 30.724 1.00 10.79 80 MET B N 1
ATOM 1324 C CA A MET B 1 80 ? 10.252 19.570 29.699 0.87 10.08 80 MET B CA 1
ATOM 1325 C CA B MET B 1 80 ? 10.270 19.613 29.657 0.13 10.86 80 MET B CA 1
ATOM 1326 C C . MET B 1 80 ? 8.862 20.026 29.247 1.00 10.39 80 MET B C 1
ATOM 1327 O O . MET B 1 80 ? 8.050 20.497 30.066 1.00 12.95 80 MET B O 1
ATOM 1336 N N . TYR B 1 81 ? 8.568 19.829 27.969 1.00 10.83 81 TYR B N 1
ATOM 1337 C CA . TYR B 1 81 ? 7.215 19.932 27.455 1.00 13.36 81 TYR B CA 1
ATOM 1338 C C . TYR B 1 81 ? 6.913 18.643 26.704 1.00 13.40 81 TYR B C 1
ATOM 1339 O O . TYR B 1 81 ? 7.751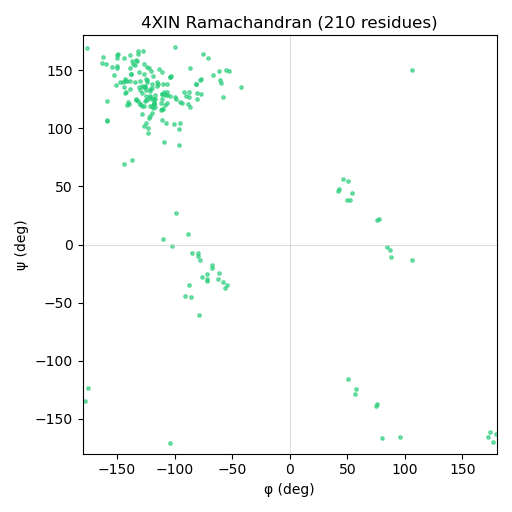 18.166 25.923 1.00 12.91 81 TYR B O 1
ATOM 1348 N N . SER B 1 82 ? 5.739 18.058 26.905 1.00 13.81 82 SER B N 1
ATOM 1349 C CA . SER B 1 82 ? 5.286 17.061 25.941 1.00 14.99 82 SER B CA 1
ATOM 1350 C C . SER B 1 82 ? 3.817 17.272 25.710 1.00 16.75 82 SER B C 1
ATOM 1351 O O . SER B 1 82 ? 3.106 17.799 26.575 1.00 16.73 82 SER B O 1
ATOM 1354 N N . ARG B 1 83 ? 3.378 16.897 24.521 1.00 17.76 83 ARG B N 1
ATOM 1355 C CA A ARG B 1 83 ? 2.006 17.146 24.108 0.56 19.52 83 ARG B CA 1
ATOM 1356 C CA B ARG B 1 83 ? 2.007 17.101 24.078 0.44 19.55 83 ARG B CA 1
ATOM 1357 C C . ARG B 1 83 ? 1.022 16.442 25.042 1.00 22.64 83 ARG B C 1
ATOM 1358 O O . ARG B 1 83 ? 1.206 15.288 25.406 1.00 25.12 83 ARG B O 1
ATOM 1373 N N . GLY B 1 84 ? -0.014 17.178 25.452 1.00 22.68 84 GLY B N 1
ATOM 1374 C CA . GLY B 1 84 ? -1.036 16.681 26.363 1.00 24.33 84 GLY B CA 1
ATOM 1375 C C . GLY B 1 84 ? -0.922 17.254 27.771 1.00 22.13 84 GLY B C 1
ATOM 1376 O O . GLY B 1 84 ? 0.162 17.574 28.246 1.00 21.11 84 GLY B O 1
ATOM 1377 N N . GLY B 1 85 ? -2.043 17.386 28.468 1.00 29.36 85 GLY B N 1
ATOM 1378 C CA . GLY B 1 85 ? -1.974 17.889 29.829 1.00 31.02 85 GLY B CA 1
ATOM 1379 C C . GLY B 1 85 ? -1.838 19.400 29.899 1.00 31.04 85 GLY B C 1
ATOM 1380 O O . GLY B 1 85 ? -2.036 20.103 28.903 1.00 26.03 85 GLY B O 1
ATOM 1381 N N . SER B 1 86 ? -1.485 19.896 31.081 1.00 30.98 86 SER B N 1
ATOM 1382 C CA A SER B 1 86 ? -1.501 21.326 31.361 0.36 26.70 86 SER B CA 1
ATOM 1383 C CA B SER B 1 86 ? -1.523 21.330 31.334 0.64 26.05 86 SER B CA 1
ATOM 1384 C C . SER B 1 86 ? -0.525 22.110 30.489 1.00 26.74 86 SER B C 1
ATOM 1385 O O . SER B 1 86 ? -0.845 23.188 29.991 1.00 29.06 86 SER B O 1
ATOM 1390 N N . GLY B 1 87 ? 0.672 21.569 30.305 1.00 26.00 87 GLY B N 1
ATOM 1391 C CA . GLY B 1 87 ? 1.666 22.257 29.511 1.00 25.12 87 GLY B CA 1
ATOM 1392 C C . GLY B 1 87 ? 1.452 22.059 28.029 1.00 30.02 87 GLY B C 1
ATOM 1393 O O . GLY B 1 87 ? 1.264 20.914 27.563 1.00 30.80 87 GLY B O 1
ATOM 1394 N N . SER B 1 88 ? 1.456 23.174 27.296 1.00 33.75 88 SER B N 1
ATOM 1395 C CA . SER B 1 88 ? 1.238 23.172 25.852 1.00 33.43 88 SER B CA 1
ATOM 1396 C C . SER B 1 88 ? 2.279 23.996 25.082 1.00 31.61 88 SER B C 1
ATOM 1397 O O . SER B 1 88 ? 3.027 24.796 25.661 1.00 25.79 88 SER B O 1
ATOM 1400 N N . ALA B 1 89 ? 2.290 23.796 23.766 1.00 25.42 89 ALA B N 1
ATOM 1401 C CA . ALA B 1 89 ? 3.193 24.461 22.839 1.00 24.53 89 ALA B CA 1
ATOM 1402 C C . ALA B 1 89 ? 2.525 24.620 21.479 1.00 29.10 89 ALA B C 1
ATOM 1403 O O . ALA B 1 89 ? 1.626 23.845 21.119 1.00 35.03 89 ALA B O 1
ATOM 1405 N N . ASP B 1 90 ? 2.957 25.628 20.734 1.00 24.44 90 ASP B N 1
ATOM 1406 C CA . ASP B 1 90 ? 2.403 25.922 19.414 1.00 25.47 90 ASP B CA 1
ATOM 1407 C C . ASP B 1 90 ? 3.577 26.212 18.491 1.00 24.76 90 ASP B C 1
ATOM 1408 O O . ASP B 1 90 ? 4.646 26.609 18.949 1.00 23.32 90 ASP B O 1
ATOM 1413 N N . MET B 1 91 ? 3.408 26.015 17.195 1.00 26.06 91 MET B N 1
ATOM 1414 C CA . MET B 1 91 ? 4.493 26.297 16.277 1.00 25.47 91 MET B CA 1
ATOM 1415 C C . MET B 1 91 ? 4.006 26.713 14.921 1.00 27.03 91 MET B C 1
ATOM 1416 O O . MET B 1 91 ? 2.865 26.473 14.545 1.00 29.15 91 MET B O 1
ATOM 1421 N N . SER B 1 92 ? 4.914 27.306 14.174 1.00 26.30 92 SER B N 1
ATOM 1422 C CA . SER B 1 92 ? 4.676 27.609 12.784 1.00 28.02 92 SER B CA 1
ATOM 1423 C C . SER B 1 92 ? 5.991 27.576 12.031 1.00 27.17 92 SER B C 1
ATOM 1424 O O . SER B 1 92 ? 7.073 27.675 12.617 1.00 25.12 92 SER B O 1
ATOM 1427 N N . MET B 1 93 ? 5.887 27.437 10.716 1.00 29.10 93 MET B N 1
ATOM 1428 C CA . MET B 1 93 ? 7.048 27.541 9.849 1.00 33.87 93 MET B CA 1
ATOM 1429 C C . MET B 1 93 ? 6.901 28.750 8.940 1.00 35.73 93 MET B C 1
ATOM 1430 O O . MET B 1 93 ? 5.808 29.042 8.470 1.00 34.96 93 MET B O 1
ATOM 1435 N N . THR B 1 94 ? 7.998 29.468 8.734 1.00 27.59 94 THR B N 1
ATOM 1436 C CA . THR B 1 94 ? 8.075 30.539 7.750 1.00 34.08 94 THR B CA 1
ATOM 1437 C C . THR B 1 94 ? 9.266 30.232 6.873 1.00 28.03 94 THR B C 1
ATOM 1438 O O . THR B 1 94 ? 10.404 30.460 7.282 1.00 25.97 94 THR B O 1
ATOM 1442 N N . GLY B 1 95 ? 9.023 29.704 5.678 1.00 30.49 95 GLY B N 1
ATOM 1443 C CA . GLY B 1 95 ? 10.125 29.182 4.896 1.00 30.30 95 GLY B CA 1
ATOM 1444 C C . GLY B 1 95 ? 10.873 28.123 5.695 1.00 28.74 95 GLY B C 1
ATOM 1445 O O . GLY B 1 95 ? 10.250 27.207 6.222 1.00 29.65 95 GLY B O 1
ATOM 1446 N N . ASP B 1 96 ? 12.196 28.259 5.804 1.00 26.76 96 ASP B N 1
ATOM 1447 C CA . ASP B 1 96 ? 13.023 27.281 6.516 1.00 25.89 96 ASP B CA 1
ATOM 1448 C C . ASP B 1 96 ? 12.984 27.471 8.038 1.00 24.03 96 ASP B C 1
ATOM 1449 O O . ASP B 1 96 ? 13.525 26.676 8.786 1.00 23.74 96 ASP B O 1
ATOM 1454 N N . LYS B 1 97 ? 12.362 28.552 8.490 1.00 20.04 97 LYS B N 1
ATOM 1455 C CA . LYS B 1 97 ? 12.462 28.934 9.897 1.00 19.37 97 LYS B CA 1
ATOM 1456 C C . LYS B 1 97 ? 11.302 28.420 10.751 1.00 17.39 97 LYS B C 1
ATOM 1457 O O . LYS B 1 97 ? 10.148 28.660 10.436 1.00 20.51 97 LYS B O 1
ATOM 1463 N N . PHE B 1 98 ? 11.628 27.653 11.784 1.00 16.01 98 PHE B N 1
ATOM 1464 C CA . PHE B 1 98 ? 10.670 27.195 12.777 1.00 15.92 98 PHE B CA 1
ATOM 1465 C C . PHE B 1 98 ? 10.533 28.210 13.891 1.00 16.80 98 PHE B C 1
ATOM 1466 O O . PHE B 1 98 ? 11.550 28.629 14.448 1.00 18.72 98 PHE B O 1
ATOM 1474 N N . THR B 1 99 ? 9.303 28.560 14.256 1.00 17.32 99 THR B N 1
ATOM 1475 C CA . THR B 1 99 ? 9.045 29.311 15.485 1.00 16.17 99 THR B CA 1
ATOM 1476 C C . THR B 1 99 ? 8.175 28.481 16.414 1.00 15.24 99 THR B C 1
ATOM 1477 O O . THR B 1 99 ? 7.057 28.075 16.061 1.00 17.76 99 THR B O 1
ATOM 1481 N N . ILE B 1 100 ? 8.695 28.216 17.602 1.00 16.65 100 ILE B N 1
ATOM 1482 C CA . ILE B 1 100 ? 8.020 27.350 18.550 1.00 15.91 100 ILE B CA 1
ATOM 1483 C C . ILE B 1 100 ? 7.850 28.089 19.859 1.00 17.02 100 ILE B C 1
ATOM 1484 O O . ILE B 1 100 ? 8.805 28.650 20.387 1.00 18.40 100 ILE B O 1
ATOM 1489 N N . SER B 1 101 ? 6.636 28.133 20.366 1.00 17.90 101 SER B N 1
ATOM 1490 C CA A SER B 1 101 ? 6.350 28.824 21.619 0.54 17.72 101 SER B CA 1
ATOM 1491 C CA B SER B 1 101 ? 6.375 28.813 21.623 0.46 18.14 101 SER B CA 1
ATOM 1492 C C . SER B 1 101 ? 5.642 27.881 22.563 1.00 17.50 101 SER B C 1
ATOM 1493 O O . SER B 1 101 ? 4.806 27.079 22.125 1.00 20.48 101 SER B O 1
ATOM 1498 N N . GLY B 1 102 ? 5.933 27.976 23.851 1.00 13.96 102 GLY B N 1
ATOM 1499 C CA . GLY B 1 102 ? 5.175 27.170 24.778 1.00 13.89 102 GLY B CA 1
ATOM 1500 C C . GLY B 1 102 ? 5.595 27.343 26.210 1.00 12.01 102 GLY B C 1
ATOM 1501 O O . GLY B 1 102 ? 6.293 28.292 26.529 1.00 11.91 102 GLY B O 1
ATOM 1502 N N . THR B 1 103 ? 5.183 26.388 27.042 1.00 12.82 103 THR B N 1
ATOM 1503 C CA A THR B 1 103 ? 5.529 26.315 28.440 0.48 13.79 103 THR B CA 1
ATOM 1504 C CA B THR B 1 103 ? 5.642 26.337 28.430 0.52 13.83 103 THR B CA 1
ATOM 1505 C C . THR B 1 103 ? 6.276 25.007 28.703 1.00 13.64 103 THR B C 1
ATOM 1506 O O . THR B 1 103 ? 5.889 23.980 28.143 1.00 16.00 103 THR B O 1
ATOM 1513 N N . ALA B 1 104 ? 7.277 25.043 29.555 1.00 12.78 104 ALA B N 1
ATOM 1514 C CA . ALA B 1 104 ? 7.982 23.849 29.974 1.00 11.84 104 ALA B CA 1
ATOM 1515 C C . ALA B 1 104 ? 7.991 23.801 31.487 1.00 11.61 104 ALA B C 1
ATOM 1516 O O . ALA B 1 104 ? 8.023 24.844 32.153 1.00 13.24 104 ALA B O 1
ATOM 1518 N N . ASP B 1 105 ? 7.939 22.592 32.026 1.00 12.36 105 ASP B N 1
ATOM 1519 C CA . ASP B 1 105 ? 7.930 22.395 33.484 1.00 11.36 105 ASP B CA 1
ATOM 1520 C C . ASP B 1 105 ? 9.268 21.821 33.902 1.00 9.90 105 ASP B C 1
ATOM 1521 O O . ASP B 1 105 ? 9.706 20.796 33.375 1.00 11.37 105 ASP B O 1
ATOM 1526 N N . GLY B 1 106 ? 9.906 22.435 34.889 1.00 12.83 106 GLY B N 1
ATOM 1527 C CA . GLY B 1 106 ? 11.183 21.911 35.338 1.00 11.45 106 GLY B CA 1
ATOM 1528 C C . GLY B 1 106 ? 11.651 22.701 36.539 1.00 10.96 106 GLY B C 1
ATOM 1529 O O . GLY B 1 106 ? 10.941 22.794 37.541 1.00 13.49 106 GLY B O 1
ATOM 1530 N N . TYR B 1 107 ? 12.847 23.278 36.436 1.00 10.16 107 TYR B N 1
ATOM 1531 C CA . TYR B 1 107 ? 13.481 23.997 37.544 1.00 11.79 107 TYR B CA 1
ATOM 1532 C C . TYR B 1 107 ? 14.319 25.139 37.031 1.00 11.89 107 TYR B C 1
ATOM 1533 O O . TYR B 1 107 ? 15.009 25.023 36.008 1.00 13.33 107 TYR B O 1
ATOM 1542 N N . LYS B 1 108 ? 14.265 26.265 37.727 1.00 12.67 108 LYS B N 1
ATOM 1543 C CA . LYS B 1 108 ? 15.294 27.272 37.552 1.00 12.64 108 LYS B CA 1
ATOM 1544 C C . LYS B 1 108 ? 16.511 26.781 38.316 1.00 12.79 108 LYS B C 1
ATOM 1545 O O . LYS B 1 108 ? 16.413 26.367 39.471 1.00 15.82 108 LYS B O 1
ATOM 1551 N N . THR B 1 109 ? 17.663 26.780 37.659 1.00 15.24 109 THR B N 1
ATOM 1552 C CA . THR B 1 109 ? 18.847 26.178 38.257 1.00 18.77 109 THR B CA 1
ATOM 1553 C C . THR B 1 109 ? 19.351 26.959 39.475 1.00 22.25 109 THR B C 1
ATOM 1554 O O . THR B 1 109 ? 20.053 26.401 40.313 1.00 25.41 109 THR B O 1
ATOM 1558 N N . ASP B 1 110 ? 18.967 28.230 39.589 1.00 19.44 110 ASP B N 1
ATOM 1559 C CA . ASP B 1 110 ? 19.230 29.009 40.804 1.00 23.79 110 ASP B CA 1
ATOM 1560 C C . ASP B 1 110 ? 18.546 28.418 42.035 1.00 22.27 110 ASP B C 1
ATOM 1561 O O . ASP B 1 110 ? 18.982 28.639 43.151 1.00 25.06 110 ASP B O 1
ATOM 1566 N N . LYS B 1 111 ? 17.470 27.664 41.817 1.00 19.84 111 LYS B N 1
ATOM 1567 C CA . LYS B 1 111 ? 16.629 27.198 42.920 1.00 22.84 111 LYS B CA 1
ATOM 1568 C C . LYS B 1 111 ? 16.244 25.736 42.732 1.00 18.28 111 LYS B C 1
ATOM 1569 O O . LYS B 1 111 ? 15.103 25.417 42.383 1.00 20.03 111 LYS B O 1
ATOM 1575 N N . PRO B 1 112 ? 17.217 24.843 42.934 1.00 21.90 112 PRO B N 1
ATOM 1576 C CA . PRO B 1 112 ? 16.983 23.409 42.758 1.00 22.48 112 PRO B CA 1
ATOM 1577 C C . PRO B 1 112 ? 15.907 22.925 43.715 1.00 23.21 112 PRO B C 1
ATOM 1578 O O . PRO B 1 112 ? 15.829 23.381 44.867 1.00 24.07 112 PRO B O 1
ATOM 1582 N N . GLY B 1 113 ? 15.062 22.021 43.226 1.00 20.63 113 GLY B N 1
ATOM 1583 C CA . GLY B 1 113 ? 14.046 21.411 44.064 1.00 20.29 113 GLY B CA 1
ATOM 1584 C C . GLY B 1 113 ? 12.742 22.174 44.122 1.00 23.16 113 GLY B C 1
ATOM 1585 O O . GLY B 1 113 ? 11.752 21.673 44.656 1.00 27.50 113 GLY B O 1
ATOM 1586 N N . GLU B 1 114 ? 12.736 23.391 43.594 1.00 18.63 114 GLU B N 1
ATOM 1587 C CA . GLU B 1 114 ? 11.529 24.219 43.561 1.00 18.74 114 GLU B CA 1
ATOM 1588 C C . GLU B 1 114 ? 10.894 24.169 42.186 1.00 18.94 114 GLU B C 1
ATOM 1589 O O . GLU B 1 114 ? 11.382 24.799 41.262 1.00 16.79 114 GLU B O 1
ATOM 1595 N N . PRO B 1 115 ? 9.798 23.415 42.040 1.00 18.93 115 PRO B N 1
ATOM 1596 C CA . PRO B 1 115 ? 9.275 23.223 40.677 1.00 17.45 115 PRO B CA 1
ATOM 1597 C C . PRO B 1 115 ? 8.921 24.555 40.050 1.00 17.76 115 PRO B C 1
ATOM 1598 O O . PRO B 1 115 ? 8.399 25.449 40.728 1.00 23.07 115 PRO B O 1
ATOM 1602 N N . ALA B 1 116 ? 9.252 24.713 38.775 1.00 17.72 116 ALA B N 1
ATOM 1603 C CA . ALA B 1 116 ? 9.072 25.976 38.100 1.00 14.71 116 ALA B CA 1
ATOM 1604 C C . ALA B 1 116 ? 8.607 25.755 36.686 1.00 19.35 116 ALA B C 1
ATOM 1605 O O . ALA B 1 116 ? 9.067 24.870 35.985 1.00 19.56 116 ALA B O 1
ATOM 1607 N N . THR B 1 117 ? 7.711 26.605 36.259 1.00 15.71 117 THR B N 1
ATOM 1608 C CA A THR B 1 117 ? 7.228 26.640 34.902 0.32 17.77 117 THR B CA 1
ATOM 1609 C CA B THR B 1 117 ? 7.303 26.606 34.864 0.68 17.33 117 THR B CA 1
ATOM 1610 C C . THR B 1 117 ? 7.902 27.824 34.178 1.00 18.17 117 THR B C 1
ATOM 1611 O O . THR B 1 117 ? 8.143 28.863 34.803 1.00 19.43 117 THR B O 1
ATOM 1618 N N . ALA B 1 118 ? 8.233 27.683 32.898 1.00 13.52 118 ALA B N 1
ATOM 1619 C CA . ALA B 1 118 ? 8.815 28.793 32.137 1.00 12.60 118 ALA B CA 1
ATOM 1620 C C . ALA B 1 118 ? 8.234 28.889 30.741 1.00 12.50 118 ALA B C 1
ATOM 1621 O O . ALA B 1 118 ? 7.917 27.868 30.126 1.00 12.34 118 ALA B O 1
ATOM 1623 N N . THR B 1 119 ? 8.114 30.114 30.241 1.00 11.83 119 THR B N 1
ATOM 1624 C CA . THR B 1 119 ? 7.653 30.338 28.883 1.00 11.49 119 THR B CA 1
ATOM 1625 C C . THR B 1 119 ? 8.854 30.365 27.955 1.00 14.55 119 THR B C 1
ATOM 1626 O O . THR B 1 119 ? 9.824 31.076 28.230 1.00 16.20 119 THR B O 1
ATOM 1630 N N . PHE B 1 120 ? 8.829 29.577 26.885 1.00 11.69 120 PHE B N 1
ATOM 1631 C CA . PHE B 1 120 ? 9.974 29.534 25.976 1.00 11.30 120 PHE B CA 1
ATOM 1632 C C . PHE B 1 120 ? 9.577 29.905 24.559 1.00 13.03 120 PHE B C 1
ATOM 1633 O O . PHE B 1 120 ? 8.418 29.736 24.163 1.00 12.38 120 PHE B O 1
ATOM 1641 N N . LYS B 1 121 ? 10.555 30.445 23.837 1.00 10.78 121 LYS B N 1
ATOM 1642 C CA . LYS B 1 121 ? 10.437 30.714 22.411 1.00 11.45 121 LYS B CA 1
ATOM 1643 C C . LYS B 1 121 ? 11.687 30.206 21.752 1.00 13.74 121 LYS B C 1
ATOM 1644 O O . LYS B 1 121 ? 12.803 30.583 22.129 1.00 14.16 121 LYS B O 1
ATOM 1650 N N . ILE B 1 122 ? 11.503 29.334 20.773 1.00 12.75 122 ILE B N 1
ATOM 1651 C CA . ILE B 1 122 ? 12.597 28.792 20.005 1.00 12.85 122 ILE B CA 1
ATOM 1652 C C . ILE B 1 122 ? 12.400 29.224 18.558 1.00 16.30 122 ILE B C 1
ATOM 1653 O O . ILE B 1 122 ? 11.349 28.967 17.974 1.00 16.30 122 ILE B O 1
ATOM 1658 N N . VAL B 1 123 ? 13.377 29.930 18.003 1.00 13.68 123 VAL B N 1
ATOM 1659 C CA . VAL B 1 123 ? 13.384 30.244 16.573 1.00 14.71 123 VAL B CA 1
ATOM 1660 C C . VAL B 1 123 ? 14.608 29.573 15.998 1.00 15.25 123 VAL B C 1
ATOM 1661 O O . VAL B 1 123 ? 15.736 29.858 16.408 1.00 15.08 123 VAL B O 1
ATOM 1665 N N . VAL B 1 124 ? 14.405 28.644 15.068 1.00 13.65 124 VAL B N 1
ATOM 1666 C CA . VAL B 1 124 ? 15.516 27.822 14.612 1.00 15.04 124 VAL B CA 1
ATOM 1667 C C . VAL B 1 124 ? 15.408 27.494 13.133 1.00 15.89 124 VAL B C 1
ATOM 1668 O O . VAL B 1 124 ? 14.316 27.232 12.606 1.00 16.16 124 VAL B O 1
ATOM 1672 N N . THR B 1 125 ? 16.558 27.527 12.461 1.00 15.38 125 THR B N 1
ATOM 1673 C CA . THR B 1 125 ? 16.689 27.146 11.072 1.00 16.87 125 THR B CA 1
ATOM 1674 C C . THR B 1 125 ? 17.704 26.020 10.981 1.00 21.48 125 THR B C 1
ATOM 1675 O O . THR B 1 125 ? 18.818 26.168 11.492 1.00 24.22 125 THR B O 1
ATOM 1679 N N . CYS B 1 126 ? 17.345 24.904 10.344 1.00 21.07 126 CYS B N 1
ATOM 1680 C CA . CYS B 1 126 ? 18.286 23.789 10.205 1.00 23.84 126 CYS B CA 1
ATOM 1681 C C . CYS B 1 126 ? 19.374 24.093 9.157 1.00 30.31 126 CYS B C 1
ATOM 1682 O O . CYS B 1 126 ? 19.394 25.125 8.472 1.00 29.22 126 CYS B O 1
#

Nearest PDB structures (foldseek):
  4xin-assembly1_B  TM=9.861E-01  e=1.315E-19  Mycobacterium avium 104
  7fds-assembly1_B  TM=8.332E-01  e=4.954E-08  Mycobacterium tuberculosis H37Rv
  4zjm-assembly5_E  TM=8.376E-01  e=3.413E-07  Mycobacterium tuberculosis H37Rv
  8j07-assembly1_i5  TM=2.969E-01  e=2.918E+00  Homo sapiens
  7yre-assembly1_A  TM=2.261E-01  e=2.368E+00  Cytaeis uchidae

B-factor: mean 23.31, std 10.77, range [8.36, 66.42]

InterPro domains:
  IPR008691 19kDa lipoprotein antigen [PF05481] (1-84)

Foldseek 3Di:
DPPAQKKWKAKQRDIDIFNHWDWDCPPPWIWIWTDDPQATKIWTWRVVDVVIATQWIFGHCYPQWTFIDGVVDPKGWDWDDDDQKIKIWMKTWAAGNVCRPDIDIITMIMIHGD/DPDAQKKWKAKQRRIDIFNHWDWDDDVQWIWIWTDDPQATKIWIWRVVDVNIATAKMFGHCYSQDTFMDGPDDDWGKDWDDDVQKIWIWTKTWGDRNVDPPDIDIIIMIMIHGD

Solvent-accessible surface area: 10357 Å² total; per-residue (Å²): 32,91,126,82,40,9,1,30,0,37,2,69,64,137,96,88,120,17,139,119,15,60,30,138,106,59,95,67,23,67,55,0,34,3,19,62,58,125,17,1,2,39,0,10,0,38,70,122,30,103,114,55,46,4,30,23,0,21,0,7,21,0,23,34,0,0,0,19,16,14,81,33,26,65,34,45,13,98,34,60,88,89,70,112,64,10,21,0,42,9,44,0,26,2,0,64,28,125,119,5,18,88,70,19,89,0,83,3,108,0,25,0,10,54,17,112,62,82,40,25,3,30,0,37,1,65,68,131,92,93,105,14,145,116,17,75,36,88,81,67,102,46,22,60,8,0,31,3,17,62,95,116,20,2,2,54,3,3,0,42,71,78,29,103,105,42,32,1,40,6,0,14,0,7,32,0,17,32,0,0,0,3,5,20,135,42,55,103,15,72,18,108,20,61,80,94,68,113,75,2,38,0,41,13,38,0,43,3,7,61,37,134,120,74,45,94,78,26,83,1,89,2,98,0,24,0,12,55

Secondary structure (DSSP, 8-state):
--STTEEEEEETTEEEEES-EEEEEETTEEEEEEE-SSSEEEEEEETTSSS-EEEEEEEEEETTEEEEEETTSSSEEEEEEETTEEEEEEEEEEEETTEEEEEEEEEEEEEEE-/--STTEEEEEETTEEEEES-EEEEEETTEEEEEEEETTEEEEEEEESSSSS-EEEEEEEEEETTEEEEEESSSS--EEEEEETTEEEEEEEEEEEETTSTTSEEEEEEEEEEE-

Radius of gyration: 16.87 Å; Cα contacts (8 Å, |Δi|>4): 692; chains: 2; bounding box: 32×47×39 Å

Sequence (228 aa):
AQLSSSSTASSVTVDGKDRNFHIVTCRQLEWRRMIDIGADFSGAKVAVDENNAQPPVVESVHIQNLSGFSGMYSRGGSSSGSADMSMTGDKFTISSGTADGYKTDKPGEPATATFKIVVTCAQLSSSTASSVTVDGKDRNFHIVTCRQLEWRRMIDIGADFSGAKVAVDENAQPPVVESVHIQNLSGFSGMMYSRRGGSSGSADMSMTGDKFTISSGTTADGYKTDKPGEPATTATFKIVVTC